Protein AF-A0A180H3H8-F1 (afdb_monomer_lite)

InterPro domains:
  IPR009771 RIC1, C-terminal alpha solenoid region [PF07064] (2-177)
  IPR040096 RAB6A-GEF complex partner protein 1 [PTHR22746] (2-169)

Sequence (191 aa):
MDEAVQVGTCYASLAYFGHALEKLLHGAIEAAASQRPRPTDGEERADDGAGEEMARVARFLDHFAPALQVVAGCARKIDVSLWPRLFGAVGPPRRLFESALAQDRLSVAAAFLLLLPHYSPADDGLDEGSADSLAADAQRLLASAVAATNWPLCKELMRFLAALDASGARLRRALAVAGIRTAAAPPGGSL

Radius of gyration: 20.6 Å; chains: 1; bounding box: 40×64×64 Å

Secondary structure (DSSP, 8-state):
-HHHHHHHHHHTTSTTHHHHHHHHHHHHHHHHHHSPPP--SS----SHHHHHHHHHHHHHHTTSTTHHHHHHHHHTTS-GGGHHHHHHHH--HHHHHHHHHHTT-HHHHHHHHTTGGG---TT----TTSHHHHHHHHHHHHHHHHHTT-HHHHHHHHHHHHHT-TT-HHHHHHHHHTT--PPPPPP----

Foldseek 3Di:
DVVLLVVLVVCQPPPCSLVVLLVQLVVLLVVLVPDDDPPDDDDDDPNVPSLVSNLVSLVSLVSHPCSLVSLLVNCVVDDLVSVCSNCVRNNDLVVSLVVCVVVLVLVSNVSSLVCQLSDDDPPDPDPCNDLVNSLVSLLSSLLSCLVVVVVVSNVVSLVVQCVSDVVCPSSVVSCVSSVNDDDDDPPDPDD

pLDDT: mean 83.35, std 15.62, range [38.75, 96.62]

Structure (mmCIF, N/CA/C/O backbone):
data_AF-A0A180H3H8-F1
#
_entry.id   AF-A0A180H3H8-F1
#
loop_
_atom_site.group_PDB
_atom_site.id
_atom_site.type_symbol
_atom_site.label_atom_id
_atom_site.label_alt_id
_atom_site.label_comp_id
_atom_site.label_asym_id
_atom_site.label_entity_id
_atom_site.label_seq_id
_atom_site.pdbx_PDB_ins_code
_atom_site.Cartn_x
_atom_site.Cartn_y
_atom_site.Cartn_z
_atom_site.occupancy
_atom_site.B_iso_or_equiv
_atom_site.auth_seq_id
_atom_site.auth_comp_id
_atom_site.auth_asym_id
_atom_site.auth_atom_id
_atom_site.pdbx_PDB_model_num
ATOM 1 N N . MET A 1 1 ? 4.355 -21.087 -14.011 1.00 77.94 1 MET A N 1
ATOM 2 C CA . MET A 1 1 ? 3.993 -20.121 -12.947 1.00 77.94 1 MET A CA 1
ATOM 3 C C . MET A 1 1 ? 3.274 -20.854 -11.827 1.00 77.94 1 MET A C 1
ATOM 5 O O . MET A 1 1 ? 3.688 -20.723 -10.685 1.00 77.94 1 MET A O 1
ATOM 9 N N . ASP A 1 2 ? 2.314 -21.708 -12.173 1.00 81.38 2 ASP A N 1
ATOM 10 C CA . ASP A 1 2 ? 1.512 -22.516 -11.244 1.00 81.38 2 ASP A CA 1
ATOM 11 C C . ASP A 1 2 ? 2.333 -23.377 -10.272 1.00 81.38 2 ASP A C 1
ATOM 13 O O . ASP A 1 2 ? 2.071 -23.347 -9.075 1.00 81.38 2 ASP A O 1
ATOM 17 N N . GLU A 1 3 ? 3.389 -24.055 -10.739 1.00 90.12 3 GLU A N 1
ATOM 18 C CA . GLU A 1 3 ? 4.278 -24.834 -9.858 1.00 90.12 3 GLU A CA 1
ATOM 19 C C . GLU A 1 3 ? 4.960 -23.961 -8.793 1.00 90.12 3 GLU A C 1
ATOM 21 O O . GLU A 1 3 ? 5.015 -24.325 -7.620 1.00 90.12 3 GLU A O 1
ATOM 26 N N . ALA A 1 4 ? 5.444 -22.775 -9.178 1.00 88.38 4 ALA A N 1
ATOM 27 C CA . ALA A 1 4 ? 6.103 -21.859 -8.251 1.00 88.38 4 ALA A CA 1
ATOM 28 C C . ALA A 1 4 ? 5.114 -21.342 -7.199 1.00 88.38 4 ALA A C 1
ATOM 30 O O . ALA A 1 4 ? 5.451 -21.276 -6.017 1.00 88.38 4 ALA A O 1
ATOM 31 N N . VAL A 1 5 ? 3.888 -21.006 -7.621 1.00 91.75 5 VAL A N 1
ATOM 32 C CA . VAL A 1 5 ? 2.810 -20.586 -6.714 1.00 91.75 5 VAL A CA 1
ATOM 33 C C . VAL A 1 5 ? 2.469 -21.716 -5.752 1.00 91.75 5 VAL A C 1
ATOM 35 O O . VAL A 1 5 ? 2.453 -21.476 -4.551 1.00 91.75 5 VAL A O 1
ATOM 38 N N . GLN A 1 6 ? 2.298 -22.946 -6.243 1.00 91.69 6 GLN A N 1
ATOM 39 C CA . GLN A 1 6 ? 1.999 -24.112 -5.412 1.00 91.69 6 GLN A CA 1
ATOM 40 C C . GLN A 1 6 ? 3.073 -24.341 -4.343 1.00 91.69 6 GLN A C 1
ATOM 42 O O . GLN A 1 6 ? 2.747 -24.519 -3.169 1.00 91.69 6 GLN A O 1
ATOM 47 N N . VAL A 1 7 ? 4.351 -24.275 -4.727 1.00 90.56 7 VAL A N 1
ATOM 48 C CA . VAL A 1 7 ? 5.467 -24.367 -3.777 1.00 90.56 7 VAL A CA 1
ATOM 49 C C . VAL A 1 7 ? 5.408 -23.218 -2.771 1.00 90.56 7 VAL A C 1
ATOM 51 O O . VAL A 1 7 ? 5.489 -23.458 -1.570 1.00 90.56 7 VAL A O 1
ATOM 54 N N . GLY A 1 8 ? 5.213 -21.978 -3.223 1.00 89.75 8 GLY A N 1
ATOM 55 C CA . GLY A 1 8 ? 5.094 -20.819 -2.337 1.00 89.75 8 GLY A CA 1
ATOM 56 C C . GLY A 1 8 ? 3.936 -20.945 -1.342 1.00 89.75 8 GLY A C 1
ATOM 57 O O . GLY A 1 8 ? 4.102 -20.625 -0.167 1.00 89.75 8 GLY A O 1
ATOM 58 N N . THR A 1 9 ? 2.787 -21.481 -1.765 1.00 90.94 9 THR A N 1
ATOM 59 C CA . THR A 1 9 ? 1.618 -21.704 -0.902 1.00 90.94 9 THR A CA 1
ATOM 60 C C . THR A 1 9 ? 1.930 -22.667 0.241 1.00 90.94 9 THR A C 1
ATOM 62 O O . THR A 1 9 ? 1.496 -22.416 1.365 1.00 90.94 9 THR A O 1
ATOM 65 N N . CYS A 1 10 ? 2.744 -23.703 0.011 1.00 92.12 10 CYS A N 1
AT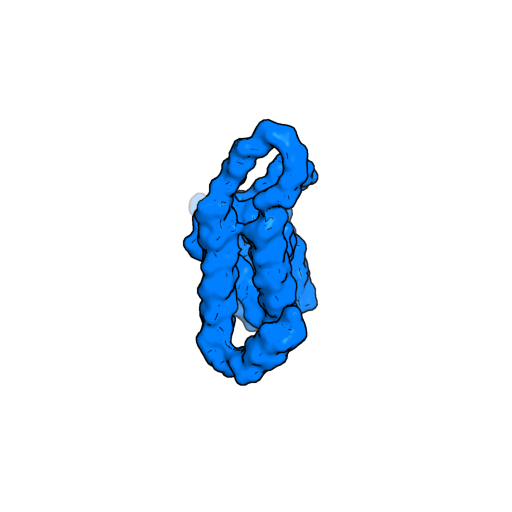OM 66 C CA . CYS A 1 10 ? 3.187 -24.624 1.066 1.00 92.12 10 CYS A CA 1
ATOM 67 C C . CYS A 1 10 ? 3.971 -23.924 2.191 1.00 92.12 10 CYS A C 1
ATOM 69 O O . CYS A 1 10 ? 4.000 -24.413 3.319 1.00 92.12 10 CYS A O 1
ATOM 71 N N . TYR A 1 11 ? 4.588 -22.778 1.896 1.00 91.25 11 TYR A N 1
ATOM 72 C CA . TYR A 1 11 ? 5.423 -22.009 2.820 1.00 91.25 11 TYR A CA 1
ATOM 73 C C . TYR A 1 11 ? 4.774 -20.697 3.285 1.00 91.25 11 TYR A C 1
ATOM 75 O O . TYR A 1 11 ? 5.342 -19.997 4.125 1.00 91.25 11 TYR A O 1
ATOM 83 N N . ALA A 1 12 ? 3.574 -20.371 2.797 1.00 90.81 12 ALA A N 1
ATOM 84 C CA . ALA A 1 12 ? 2.920 -19.084 3.031 1.00 90.81 12 ALA A CA 1
ATOM 85 C C . ALA A 1 12 ? 2.545 -18.824 4.503 1.00 90.81 12 ALA A C 1
ATOM 87 O O . ALA A 1 12 ? 2.358 -17.673 4.894 1.00 90.81 12 ALA A O 1
ATOM 88 N N . SER A 1 13 ? 2.446 -19.872 5.327 1.00 91.06 13 SER A N 1
ATOM 89 C CA . SER A 1 13 ? 2.157 -19.774 6.765 1.00 91.06 13 SER A CA 1
ATOM 90 C C . SER A 1 13 ? 3.376 -19.406 7.619 1.00 91.06 13 SER A C 1
ATOM 92 O O . SER A 1 13 ? 3.230 -19.103 8.804 1.00 91.06 13 SER A O 1
ATOM 94 N N . LEU A 1 14 ? 4.584 -19.433 7.049 1.00 92.38 14 LEU A N 1
ATOM 95 C CA . LEU A 1 14 ? 5.812 -19.140 7.779 1.00 92.38 14 LEU A CA 1
ATOM 96 C C . LEU A 1 14 ? 5.947 -17.640 8.046 1.00 92.38 14 LEU A C 1
ATOM 98 O O . LEU A 1 14 ? 5.808 -16.815 7.145 1.00 92.38 14 LEU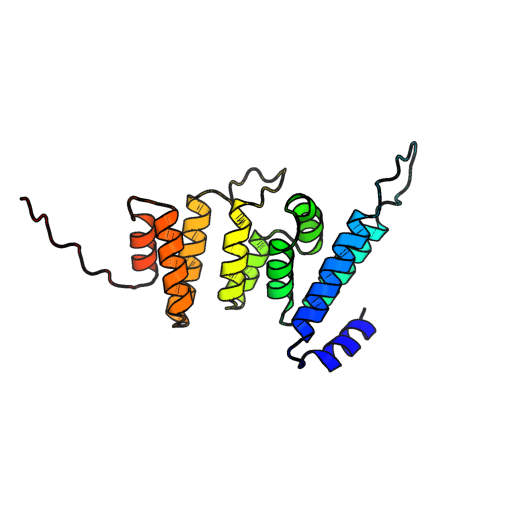 A O 1
ATOM 102 N N . ALA A 1 15 ? 6.327 -17.278 9.273 1.00 89.44 15 ALA A N 1
ATOM 103 C CA . ALA A 1 15 ? 6.473 -15.878 9.684 1.00 89.44 15 ALA A CA 1
ATOM 104 C C . ALA A 1 15 ? 7.474 -15.081 8.819 1.00 89.44 15 ALA A C 1
ATOM 106 O O . ALA A 1 15 ? 7.314 -13.879 8.620 1.00 89.44 15 ALA A O 1
ATOM 107 N N . TYR A 1 16 ? 8.498 -15.748 8.280 1.00 90.31 16 TYR A N 1
ATOM 108 C CA . TYR A 1 16 ? 9.528 -15.142 7.433 1.00 90.31 16 TYR A CA 1
ATOM 109 C C . TYR A 1 16 ? 9.207 -15.201 5.933 1.00 90.31 16 TYR A C 1
ATOM 111 O O . TYR A 1 16 ? 10.002 -14.722 5.127 1.00 90.31 16 TYR A O 1
ATOM 119 N N . PHE A 1 17 ? 8.056 -15.749 5.531 1.00 93.06 17 PHE A N 1
ATOM 120 C CA . PHE A 1 17 ? 7.693 -15.868 4.119 1.00 93.06 17 PHE A CA 1
ATOM 121 C C . PHE A 1 17 ? 7.626 -14.501 3.426 1.00 93.06 17 PHE A C 1
ATOM 123 O O . PHE A 1 17 ? 8.2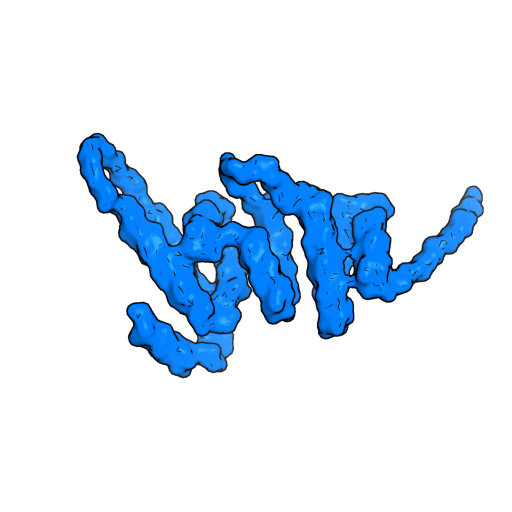12 -14.318 2.364 1.00 93.06 17 PHE A O 1
ATOM 130 N N . GLY A 1 18 ? 7.018 -13.500 4.074 1.00 90.69 18 GLY A N 1
ATOM 131 C CA . GLY A 1 18 ? 7.011 -12.127 3.558 1.00 90.69 18 GLY A CA 1
ATOM 132 C C . GLY A 1 18 ? 8.422 -11.560 3.355 1.00 90.69 18 GLY A C 1
ATOM 133 O O . GLY A 1 18 ? 8.678 -10.885 2.364 1.00 90.69 18 GLY A O 1
ATOM 134 N N . HIS A 1 19 ? 9.372 -11.897 4.233 1.00 90.50 19 HIS A N 1
ATOM 135 C CA . HIS A 1 19 ? 10.769 -11.500 4.057 1.00 90.50 19 HIS A CA 1
ATOM 136 C C . HIS A 1 19 ? 11.434 -12.217 2.875 1.00 90.50 19 HIS A C 1
ATOM 138 O O . HIS A 1 19 ? 12.177 -11.593 2.123 1.00 90.50 19 HIS A O 1
ATOM 144 N N . ALA A 1 20 ? 11.148 -13.506 2.677 1.00 93.25 20 ALA A N 1
ATOM 145 C CA . ALA A 1 20 ? 11.644 -14.252 1.523 1.00 93.25 20 ALA A CA 1
ATOM 146 C C . ALA A 1 20 ? 11.139 -13.647 0.202 1.00 93.25 20 ALA A C 1
ATOM 148 O O . ALA A 1 20 ? 11.923 -13.459 -0.726 1.00 93.25 20 ALA A O 1
ATOM 149 N N . LEU A 1 21 ? 9.862 -13.254 0.147 1.00 93.75 21 LEU A N 1
ATOM 150 C CA . LEU A 1 21 ? 9.294 -12.526 -0.990 1.00 93.75 21 LEU A CA 1
ATOM 151 C C . LEU A 1 21 ? 9.965 -11.162 -1.206 1.00 93.75 21 LEU A C 1
ATOM 153 O O . LEU A 1 21 ? 10.229 -10.773 -2.340 1.00 93.75 21 LEU A O 1
ATOM 157 N N . GLU A 1 22 ? 10.287 -10.445 -0.128 1.00 93.19 22 GLU A N 1
ATOM 158 C CA . GLU A 1 22 ? 11.023 -9.180 -0.209 1.00 93.19 22 GLU A CA 1
ATOM 159 C C . GLU A 1 22 ? 12.437 -9.366 -0.771 1.00 93.19 22 GLU A C 1
ATOM 161 O O . GLU A 1 22 ? 12.907 -8.538 -1.552 1.00 93.19 22 GLU A O 1
ATOM 166 N N . LYS A 1 23 ? 13.120 -10.456 -0.406 1.00 92.94 23 LYS A N 1
ATOM 167 C CA . LYS A 1 23 ? 14.428 -10.809 -0.972 1.00 92.94 23 LYS A CA 1
ATOM 168 C C . LYS A 1 23 ? 14.331 -11.198 -2.442 1.00 92.94 23 LYS A C 1
ATOM 170 O O . LYS A 1 23 ? 15.179 -10.768 -3.218 1.00 92.94 23 LYS A O 1
ATOM 175 N N . LEU A 1 24 ? 13.290 -11.938 -2.826 1.00 93.44 24 LEU A N 1
ATOM 176 C CA . LEU A 1 24 ? 13.016 -12.267 -4.225 1.00 93.44 24 LEU A CA 1
ATOM 177 C C . LEU A 1 24 ? 12.822 -10.997 -5.066 1.00 93.44 24 LEU A C 1
ATOM 179 O O . LEU A 1 24 ? 13.437 -10.862 -6.120 1.00 93.44 24 LEU A O 1
ATOM 183 N N . LEU A 1 25 ? 12.013 -10.051 -4.577 1.00 93.25 25 LEU A N 1
ATOM 184 C CA . LEU A 1 25 ? 11.766 -8.788 -5.271 1.00 93.25 25 LEU A CA 1
ATOM 185 C C . LEU A 1 25 ? 13.041 -7.946 -5.405 1.00 93.25 25 LEU A C 1
ATOM 187 O O . LEU A 1 25 ? 13.342 -7.483 -6.500 1.00 93.25 25 LEU A O 1
ATOM 191 N N . HIS A 1 26 ? 13.824 -7.791 -4.332 1.00 91.12 26 HIS A N 1
ATOM 192 C CA . HIS A 1 26 ? 15.109 -7.083 -4.410 1.00 91.12 26 HIS A CA 1
ATOM 193 C C . HIS A 1 26 ? 16.064 -7.726 -5.419 1.00 91.12 26 HIS A C 1
ATOM 195 O O . HIS A 1 26 ? 16.637 -7.014 -6.238 1.00 91.12 26 HIS A O 1
ATOM 201 N N . GLY A 1 27 ? 16.192 -9.057 -5.405 1.00 89.44 27 GLY A N 1
ATOM 202 C CA . GLY A 1 27 ? 17.049 -9.774 -6.350 1.00 89.44 27 GLY A CA 1
ATOM 203 C C . GLY A 1 27 ? 16.649 -9.524 -7.805 1.00 89.44 27 GLY A C 1
ATOM 204 O O . GLY A 1 27 ? 17.513 -9.272 -8.641 1.00 89.44 27 GLY A O 1
ATOM 205 N N . ALA A 1 28 ? 15.345 -9.495 -8.099 1.00 90.38 28 ALA A N 1
ATOM 206 C CA . ALA A 1 28 ? 14.847 -9.157 -9.432 1.00 90.38 28 ALA A CA 1
ATOM 207 C C . ALA A 1 28 ? 15.178 -7.707 -9.834 1.00 90.38 28 ALA A C 1
ATOM 209 O O . ALA A 1 28 ? 15.530 -7.447 -10.984 1.00 90.38 28 ALA A O 1
ATOM 210 N N . ILE A 1 29 ? 15.114 -6.757 -8.892 1.00 88.50 29 ILE A N 1
ATOM 211 C CA . ILE A 1 29 ? 15.468 -5.347 -9.142 1.00 88.50 29 ILE A CA 1
ATOM 212 C C . ILE A 1 29 ? 16.960 -5.215 -9.443 1.00 88.50 29 ILE A C 1
ATOM 214 O O . ILE A 1 29 ? 17.336 -4.540 -10.400 1.00 88.50 29 ILE A O 1
ATOM 218 N N . GLU A 1 30 ? 17.809 -5.876 -8.662 1.00 85.38 30 GLU A N 1
ATOM 219 C CA . GLU A 1 30 ? 19.263 -5.867 -8.846 1.00 85.38 30 GLU A CA 1
ATOM 220 C C . GLU A 1 30 ? 19.688 -6.549 -10.154 1.00 85.38 30 GLU A C 1
ATOM 222 O O . GLU A 1 30 ? 20.553 -6.034 -10.873 1.00 85.38 30 GLU A O 1
ATOM 227 N N . ALA A 1 31 ? 19.051 -7.671 -10.505 1.00 84.31 31 ALA A N 1
ATOM 228 C CA . ALA A 1 31 ? 19.283 -8.373 -11.764 1.00 84.31 31 ALA A CA 1
ATOM 229 C C . ALA A 1 31 ? 18.887 -7.508 -12.968 1.00 84.31 31 ALA A C 1
ATOM 231 O O . ALA A 1 31 ? 19.656 -7.393 -13.926 1.00 84.31 31 ALA A O 1
ATOM 232 N N . ALA A 1 32 ? 17.738 -6.831 -12.890 1.00 79.75 32 ALA A N 1
ATOM 233 C CA . ALA A 1 32 ? 17.304 -5.879 -13.907 1.00 79.75 32 ALA A CA 1
ATOM 234 C C . ALA A 1 32 ? 18.199 -4.629 -13.970 1.00 79.75 32 ALA A C 1
ATOM 236 O O . ALA A 1 32 ? 18.339 -4.019 -15.028 1.00 79.75 32 ALA A O 1
ATOM 237 N N . ALA A 1 33 ? 18.828 -4.236 -12.858 1.00 77.75 33 ALA A N 1
ATOM 238 C CA . ALA A 1 33 ? 19.717 -3.079 -12.815 1.00 77.75 33 ALA A CA 1
ATOM 239 C C . ALA A 1 33 ? 21.118 -3.347 -13.361 1.00 77.75 33 ALA A C 1
ATOM 241 O O . ALA A 1 33 ? 21.715 -2.459 -13.970 1.00 77.75 33 ALA A O 1
ATOM 242 N N . SER A 1 34 ? 21.614 -4.568 -13.175 1.00 74.56 34 SER A N 1
ATOM 243 C CA . SER A 1 34 ? 22.911 -5.028 -13.679 1.00 74.56 34 SER A CA 1
ATOM 244 C C . SER A 1 34 ? 22.931 -5.218 -15.202 1.00 74.56 34 SER A C 1
ATOM 246 O O . SER A 1 34 ? 23.998 -5.209 -15.818 1.00 74.56 34 SER A O 1
ATOM 248 N N . GLN A 1 35 ? 21.763 -5.373 -15.829 1.00 66.12 35 GLN A N 1
ATOM 249 C CA . GLN A 1 35 ? 21.631 -5.467 -17.279 1.00 66.12 35 GLN A CA 1
ATOM 250 C C . GLN A 1 35 ? 21.731 -4.060 -17.894 1.00 66.12 35 GLN A C 1
ATOM 252 O O . GLN A 1 35 ? 20.823 -3.238 -17.800 1.00 66.12 35 GLN A O 1
ATOM 257 N N . ARG A 1 36 ? 22.896 -3.749 -18.482 1.00 52.97 36 ARG A N 1
ATOM 258 C CA . ARG A 1 36 ? 23.114 -2.519 -19.264 1.00 52.97 36 ARG A CA 1
ATOM 259 C C . ARG A 1 36 ? 22.176 -2.513 -20.481 1.00 52.97 36 ARG A C 1
ATOM 261 O O . ARG A 1 36 ? 22.100 -3.553 -21.139 1.00 52.97 36 ARG A O 1
ATOM 268 N N . PRO A 1 37 ? 21.597 -1.361 -20.877 1.00 50.94 37 PRO A N 1
ATOM 269 C CA . PRO A 1 37 ? 21.024 -1.240 -22.210 1.00 50.94 37 PRO A CA 1
ATOM 270 C C . PRO A 1 37 ? 22.172 -1.461 -23.197 1.00 50.94 37 PRO A C 1
ATOM 272 O O . PRO A 1 37 ? 23.166 -0.725 -23.174 1.00 50.94 37 PRO A O 1
ATOM 275 N N . ARG A 1 38 ? 22.108 -2.516 -24.012 1.00 43.72 38 ARG A N 1
ATOM 276 C CA . ARG A 1 38 ? 23.065 -2.656 -25.113 1.00 43.72 38 ARG A CA 1
ATOM 277 C C . ARG A 1 38 ? 22.776 -1.539 -26.120 1.00 43.72 38 ARG A C 1
ATOM 279 O O . ARG A 1 38 ? 21.618 -1.391 -26.505 1.00 43.72 38 ARG A O 1
ATOM 286 N N . PRO A 1 39 ? 23.784 -0.777 -26.580 1.00 43.91 39 PRO A N 1
ATOM 287 C CA . PRO A 1 39 ? 23.590 0.072 -27.742 1.00 43.91 39 PRO A CA 1
ATOM 288 C C . PRO A 1 39 ? 23.374 -0.870 -28.928 1.00 43.91 39 PRO A C 1
ATOM 290 O O . PRO A 1 39 ? 24.249 -1.674 -29.247 1.00 43.91 39 PRO A O 1
ATOM 293 N N . THR A 1 40 ? 22.183 -0.849 -29.514 1.00 49.81 40 THR A N 1
ATOM 294 C CA . THR A 1 40 ? 21.894 -1.585 -30.745 1.00 49.81 40 THR A CA 1
ATOM 295 C C . THR A 1 40 ? 21.627 -0.567 -31.837 1.00 49.81 40 THR A C 1
ATOM 297 O O . THR A 1 40 ? 20.560 0.036 -31.920 1.00 49.81 40 THR A O 1
ATOM 300 N N . ASP A 1 41 ? 22.655 -0.351 -32.655 1.00 48.25 41 ASP A N 1
ATOM 301 C CA . ASP A 1 41 ? 22.466 0.089 -34.026 1.00 48.25 41 ASP A CA 1
ATOM 302 C C . ASP A 1 41 ? 21.669 -1.014 -34.736 1.00 48.25 41 ASP A C 1
ATOM 304 O O . ASP A 1 41 ? 22.177 -2.116 -34.923 1.00 48.25 41 ASP A O 1
ATOM 308 N N . GLY A 1 42 ? 20.418 -0.720 -35.093 1.00 51.06 42 GLY A N 1
ATOM 309 C CA . GLY A 1 42 ? 19.614 -1.543 -35.998 1.00 51.06 42 GLY A CA 1
ATOM 310 C C . GLY A 1 42 ? 18.980 -2.796 -35.383 1.00 51.06 42 GLY A C 1
ATOM 311 O O . GLY A 1 42 ? 19.571 -3.864 -35.399 1.00 51.06 42 GLY A O 1
ATOM 312 N N . GLU A 1 43 ? 17.724 -2.629 -34.962 1.00 48.88 43 GLU A N 1
ATOM 313 C CA . GLU A 1 43 ? 16.640 -3.626 -34.953 1.00 48.88 43 GLU A CA 1
ATOM 314 C C . GLU A 1 43 ? 16.736 -4.865 -34.017 1.00 48.88 43 GLU A C 1
ATOM 316 O O . GLU A 1 43 ? 17.704 -5.611 -33.970 1.00 48.88 43 GLU A O 1
ATOM 321 N N . GLU A 1 44 ? 15.606 -5.089 -33.322 1.00 40.78 44 GLU A N 1
ATOM 322 C CA . GLU A 1 44 ? 15.159 -6.295 -32.591 1.00 40.78 44 GLU A CA 1
ATOM 323 C C . GLU A 1 44 ? 15.546 -6.489 -31.098 1.00 40.78 44 GLU A C 1
ATOM 325 O O . GLU A 1 44 ? 16.493 -7.173 -30.724 1.00 40.78 44 GLU A O 1
ATOM 330 N N . ARG A 1 45 ? 14.673 -5.944 -30.226 1.00 46.91 45 ARG A N 1
ATOM 331 C CA . ARG A 1 45 ? 14.063 -6.594 -29.035 1.00 46.91 45 ARG A CA 1
ATOM 332 C C . ARG A 1 45 ? 14.945 -7.544 -28.204 1.00 46.91 45 ARG A C 1
ATOM 334 O O . ARG A 1 45 ? 14.658 -8.732 -28.080 1.00 46.91 45 ARG A O 1
ATOM 341 N N . ALA A 1 46 ? 15.977 -7.010 -27.556 1.00 43.81 46 ALA A N 1
ATOM 342 C CA . ALA A 1 46 ? 16.747 -7.741 -26.540 1.00 43.81 46 ALA A CA 1
ATOM 343 C C . ALA A 1 46 ? 16.732 -7.072 -25.147 1.00 43.81 46 ALA A C 1
ATOM 345 O O . ALA A 1 46 ? 17.545 -7.429 -24.297 1.00 43.81 46 ALA A O 1
ATOM 346 N N . ASP A 1 47 ? 15.824 -6.115 -24.912 1.00 51.25 47 ASP A N 1
ATOM 347 C CA . ASP A 1 47 ? 15.609 -5.452 -23.607 1.00 51.25 47 ASP A CA 1
ATOM 348 C C . ASP A 1 47 ? 14.476 -6.113 -22.783 1.00 51.25 47 ASP A C 1
ATOM 350 O O . ASP A 1 47 ? 14.258 -5.795 -21.616 1.00 51.25 47 ASP A O 1
ATOM 354 N N . ASP A 1 48 ? 13.774 -7.094 -23.365 1.00 57.12 48 ASP A N 1
ATOM 355 C CA . ASP A 1 48 ? 12.568 -7.689 -22.776 1.00 57.12 48 ASP A CA 1
ATOM 356 C C . ASP A 1 48 ? 12.863 -8.614 -21.578 1.00 57.12 48 ASP A C 1
ATOM 358 O O . ASP A 1 48 ? 12.030 -8.756 -20.692 1.00 57.12 48 ASP A O 1
ATOM 362 N N . GLY A 1 49 ? 14.059 -9.205 -21.470 1.00 63.00 49 GLY A N 1
ATOM 363 C CA . GLY A 1 49 ? 14.341 -10.248 -20.470 1.00 63.00 49 GLY A CA 1
ATOM 364 C C . GLY A 1 49 ? 14.264 -9.783 -19.007 1.00 63.00 49 GLY A C 1
ATOM 365 O O . GLY A 1 49 ? 13.634 -10.441 -18.176 1.00 63.00 49 GLY A O 1
ATOM 366 N N . ALA A 1 50 ? 14.867 -8.635 -18.682 1.00 67.19 50 ALA A N 1
ATOM 367 C CA . ALA A 1 50 ? 14.849 -8.071 -17.328 1.00 67.19 50 ALA A CA 1
ATOM 368 C C . ALA A 1 50 ? 13.460 -7.557 -16.924 1.00 67.19 50 ALA A C 1
ATOM 370 O O . ALA A 1 50 ? 13.003 -7.779 -15.799 1.00 67.19 50 ALA A O 1
ATOM 371 N N . GLY A 1 51 ? 12.780 -6.874 -17.850 1.00 73.44 51 GLY A N 1
ATOM 372 C CA . GLY A 1 51 ? 11.413 -6.400 -17.648 1.00 73.44 51 GLY A CA 1
ATOM 373 C C . GLY A 1 51 ? 10.427 -7.559 -17.494 1.00 73.44 51 GLY A C 1
ATOM 374 O O . GLY A 1 51 ? 9.577 -7.541 -16.603 1.00 73.44 51 GLY A O 1
ATOM 375 N N . GLU A 1 52 ? 10.581 -8.611 -18.298 1.00 82.25 52 GLU A N 1
ATOM 376 C CA . GLU A 1 52 ? 9.780 -9.830 -18.215 1.00 82.25 52 GLU A CA 1
ATOM 377 C C . GLU A 1 52 ? 9.994 -10.587 -16.906 1.00 82.25 52 GLU A C 1
ATOM 379 O O . GLU A 1 52 ? 9.022 -11.095 -16.337 1.00 82.25 52 GLU A O 1
ATOM 384 N N . GLU A 1 53 ? 11.233 -10.676 -16.414 1.00 85.06 53 GLU A N 1
ATOM 385 C CA . GLU A 1 53 ? 11.532 -11.284 -15.117 1.00 85.06 53 GLU A CA 1
ATOM 386 C C . GLU A 1 53 ? 10.873 -10.494 -13.984 1.00 85.06 53 GLU A C 1
ATOM 388 O O . GLU A 1 53 ? 10.161 -11.080 -13.164 1.00 85.06 53 GLU A O 1
ATOM 393 N N . MET A 1 54 ? 11.001 -9.165 -13.993 1.00 87.62 54 MET A N 1
ATOM 394 C CA . MET A 1 54 ? 10.345 -8.298 -13.016 1.00 87.62 54 MET A CA 1
ATOM 395 C C . MET A 1 54 ? 8.820 -8.460 -13.041 1.00 87.62 54 MET 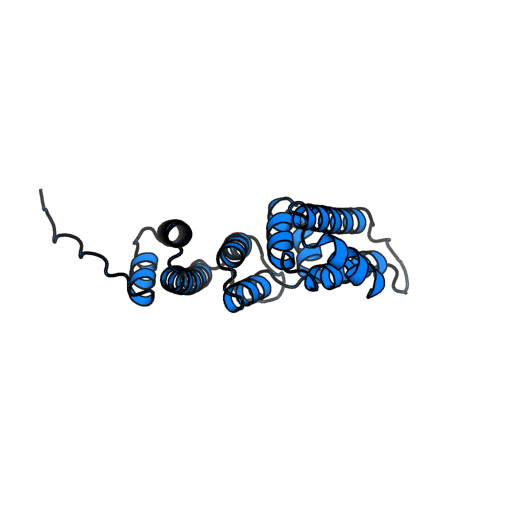A C 1
ATOM 397 O O . MET A 1 54 ? 8.194 -8.658 -11.999 1.00 87.62 54 MET A O 1
ATOM 401 N N . ALA A 1 55 ? 8.207 -8.445 -14.227 1.00 88.94 55 ALA A N 1
ATOM 402 C CA . ALA A 1 55 ? 6.769 -8.653 -14.384 1.00 88.94 55 ALA A CA 1
ATOM 403 C C . ALA A 1 55 ? 6.336 -10.059 -13.932 1.00 88.94 55 ALA A C 1
ATOM 405 O O . ALA A 1 55 ? 5.239 -10.252 -13.404 1.00 88.94 55 ALA A O 1
ATOM 406 N N . ARG A 1 56 ? 7.190 -11.073 -14.119 1.00 90.88 56 ARG A N 1
ATOM 407 C CA . ARG A 1 56 ? 6.944 -12.444 -13.653 1.00 90.88 56 ARG A CA 1
ATOM 408 C C . ARG A 1 56 ? 7.002 -12.536 -12.130 1.00 90.88 56 ARG A C 1
ATOM 410 O O . ARG A 1 56 ? 6.127 -13.178 -11.554 1.00 90.88 56 ARG A O 1
ATOM 417 N N . VAL A 1 57 ? 7.965 -11.874 -11.491 1.00 93.06 57 VAL A N 1
ATOM 418 C CA . VAL A 1 57 ? 8.050 -11.783 -10.027 1.00 93.06 57 VAL A CA 1
ATOM 419 C C . VAL A 1 57 ? 6.865 -11.001 -9.464 1.00 93.06 57 VAL A C 1
ATOM 421 O O . VAL A 1 57 ? 6.236 -11.480 -8.527 1.00 93.06 57 VAL A O 1
ATOM 424 N N . ALA A 1 58 ? 6.484 -9.873 -10.070 1.00 91.69 58 ALA A N 1
ATOM 425 C CA . ALA A 1 58 ? 5.305 -9.099 -9.673 1.00 91.69 58 ALA A CA 1
ATOM 426 C C . ALA A 1 58 ? 4.024 -9.953 -9.701 1.00 91.69 58 ALA A C 1
ATOM 428 O O . ALA A 1 58 ? 3.347 -10.088 -8.684 1.00 91.69 58 ALA A O 1
ATOM 429 N N . ARG A 1 59 ? 3.757 -10.640 -10.822 1.00 92.38 59 ARG A N 1
ATOM 430 C CA . ARG A 1 59 ? 2.620 -11.571 -10.938 1.00 92.38 59 ARG A CA 1
ATOM 431 C C . ARG A 1 59 ? 2.677 -12.703 -9.917 1.00 92.38 59 ARG A C 1
ATOM 433 O O . ARG A 1 59 ? 1.643 -13.123 -9.414 1.00 92.38 59 ARG A O 1
ATOM 440 N N . PHE A 1 60 ? 3.863 -13.227 -9.614 1.00 94.31 60 PHE A N 1
ATOM 441 C CA . PHE A 1 60 ? 4.018 -14.254 -8.585 1.00 94.31 60 PHE A CA 1
ATOM 442 C C . PHE A 1 60 ? 3.655 -13.711 -7.196 1.00 94.31 60 PHE A C 1
ATOM 444 O O . PHE A 1 60 ? 2.905 -14.366 -6.476 1.00 94.31 60 PHE A O 1
ATOM 451 N N . LEU A 1 61 ? 4.127 -12.508 -6.846 1.00 93.69 61 LEU A N 1
ATOM 452 C CA . LEU A 1 61 ? 3.821 -11.864 -5.569 1.00 93.69 61 LEU A CA 1
ATOM 453 C C . LEU A 1 61 ? 2.315 -11.689 -5.365 1.00 93.69 61 LEU A C 1
ATOM 455 O O . LEU A 1 61 ? 1.844 -11.997 -4.275 1.00 93.69 61 LEU A O 1
ATOM 459 N N . ASP A 1 62 ? 1.568 -11.291 -6.399 1.00 92.00 62 ASP A N 1
ATOM 460 C CA . ASP A 1 62 ? 0.116 -11.043 -6.335 1.00 92.00 62 ASP A CA 1
ATOM 461 C C . ASP A 1 62 ? -0.721 -12.245 -5.854 1.00 92.00 62 ASP A C 1
ATOM 463 O O . ASP A 1 62 ? -1.855 -12.070 -5.409 1.00 92.00 62 ASP A O 1
ATOM 467 N N . HIS A 1 63 ? -0.171 -13.464 -5.871 1.00 92.12 63 HIS A N 1
ATOM 468 C CA . HIS A 1 63 ? -0.839 -14.659 -5.341 1.00 92.12 63 HIS A CA 1
ATOM 469 C C . HIS A 1 63 ? -0.813 -14.741 -3.808 1.00 92.12 63 HIS A C 1
ATOM 471 O O . HIS A 1 63 ? -1.500 -15.576 -3.216 1.00 92.12 63 HIS A O 1
ATOM 477 N N . PHE A 1 64 ? -0.012 -13.905 -3.147 1.00 93.00 64 PHE A N 1
ATOM 478 C CA . PHE A 1 64 ? 0.232 -13.991 -1.716 1.00 93.00 64 PHE A CA 1
ATOM 479 C C . PHE A 1 64 ? -0.268 -12.758 -0.983 1.00 93.00 64 PHE A C 1
ATOM 481 O O . PHE A 1 64 ? 0.006 -11.618 -1.348 1.00 93.00 64 PHE A O 1
ATOM 488 N N . ALA A 1 65 ? -0.918 -12.999 0.156 1.00 89.50 65 ALA A N 1
ATOM 489 C CA . ALA A 1 65 ? -1.392 -11.953 1.046 1.00 89.50 65 ALA A CA 1
ATOM 490 C C . ALA A 1 65 ? -0.349 -10.840 1.306 1.00 89.50 65 ALA A C 1
ATOM 492 O O . ALA A 1 65 ? -0.721 -9.681 1.205 1.00 89.50 65 ALA A O 1
ATOM 493 N N . PRO A 1 66 ? 0.934 -11.081 1.625 1.00 92.12 66 PRO A N 1
ATOM 494 C CA . PRO A 1 66 ? 1.888 -9.998 1.906 1.00 92.12 66 PRO A CA 1
ATOM 495 C C . PRO A 1 66 ? 2.340 -9.151 0.696 1.00 92.12 66 PRO A C 1
ATOM 497 O O . PRO A 1 66 ? 3.104 -8.216 0.918 1.00 92.12 66 PRO A O 1
ATOM 500 N N . ALA A 1 67 ? 1.885 -9.401 -0.541 1.00 93.12 67 ALA A N 1
ATOM 501 C CA . ALA A 1 67 ? 2.384 -8.743 -1.763 1.00 93.12 67 ALA A CA 1
ATOM 502 C C . ALA A 1 67 ? 2.534 -7.216 -1.650 1.00 93.12 67 ALA A C 1
ATOM 504 O O . ALA A 1 67 ? 3.632 -6.677 -1.766 1.00 93.12 67 ALA A O 1
ATOM 505 N N . LEU A 1 68 ? 1.438 -6.518 -1.338 1.00 93.81 68 LEU A N 1
ATOM 506 C CA . LEU A 1 68 ? 1.420 -5.056 -1.222 1.00 93.81 68 LEU A CA 1
ATOM 507 C C . LEU A 1 68 ? 2.371 -4.539 -0.130 1.00 93.81 68 LEU A C 1
ATOM 509 O O . LEU A 1 68 ? 3.035 -3.519 -0.308 1.00 93.81 68 LEU A O 1
ATOM 513 N N . GLN A 1 69 ? 2.468 -5.258 0.991 1.00 94.75 69 GLN A N 1
ATOM 514 C CA . GLN A 1 69 ? 3.377 -4.908 2.083 1.00 94.75 69 GLN A CA 1
ATOM 515 C C . GLN A 1 69 ? 4.840 -5.090 1.666 1.00 94.75 69 GLN A C 1
ATOM 517 O O . GLN A 1 69 ? 5.680 -4.257 2.002 1.00 94.75 69 GLN A O 1
ATOM 522 N N . VAL A 1 70 ? 5.136 -6.158 0.924 1.00 95.44 70 VAL A N 1
ATOM 523 C CA . VAL A 1 70 ? 6.468 -6.445 0.384 1.00 95.44 70 VAL A CA 1
ATOM 524 C C . VAL A 1 70 ? 6.894 -5.359 -0.597 1.00 95.44 70 VAL A C 1
ATOM 526 O O . VAL A 1 70 ? 8.004 -4.845 -0.480 1.00 95.44 70 VAL A O 1
ATOM 529 N N . VAL A 1 71 ? 6.007 -4.951 -1.507 1.00 95.69 71 VAL A N 1
ATOM 530 C CA . VAL A 1 71 ? 6.278 -3.873 -2.467 1.00 95.69 71 VAL A CA 1
ATOM 531 C C . VAL A 1 71 ? 6.574 -2.557 -1.748 1.00 95.69 71 VAL A C 1
ATOM 533 O O . VAL A 1 71 ? 7.607 -1.942 -2.007 1.00 95.69 71 VAL A O 1
ATOM 536 N N . ALA A 1 72 ? 5.722 -2.143 -0.803 1.00 94.31 72 ALA A N 1
ATOM 537 C CA . ALA A 1 72 ? 5.946 -0.916 -0.034 1.00 94.31 72 ALA A CA 1
ATOM 538 C C . ALA A 1 72 ? 7.239 -0.979 0.802 1.00 94.31 72 ALA A C 1
ATOM 540 O O . ALA A 1 72 ? 7.985 -0.002 0.891 1.00 94.31 72 ALA A O 1
ATOM 541 N N . GLY A 1 73 ? 7.527 -2.138 1.403 1.00 93.31 73 GLY A N 1
ATOM 542 C CA . GLY A 1 73 ? 8.748 -2.378 2.170 1.00 93.31 73 GLY A CA 1
ATOM 543 C C . GLY A 1 73 ? 10.011 -2.320 1.312 1.00 93.31 73 GLY A C 1
ATOM 544 O O . GLY A 1 73 ? 11.006 -1.738 1.740 1.00 93.31 73 GLY A O 1
ATOM 545 N N . CYS A 1 74 ? 9.955 -2.871 0.100 1.00 93.75 74 CYS A N 1
ATOM 546 C CA . CYS A 1 74 ? 11.044 -2.836 -0.869 1.00 93.75 74 CYS A CA 1
ATOM 547 C C . CYS A 1 74 ? 11.281 -1.413 -1.390 1.00 93.75 74 CYS A C 1
ATOM 549 O O . CYS A 1 74 ? 12.404 -0.923 -1.312 1.00 93.75 74 CYS A O 1
ATOM 551 N N . ALA A 1 75 ? 10.227 -0.695 -1.793 1.00 93.31 75 ALA A N 1
ATOM 552 C CA . ALA A 1 75 ? 10.331 0.684 -2.279 1.00 93.31 75 ALA A CA 1
ATOM 553 C C . ALA A 1 75 ? 11.036 1.628 -1.284 1.00 93.31 75 ALA A C 1
ATOM 555 O O . ALA A 1 75 ? 11.790 2.506 -1.690 1.00 93.31 75 ALA A O 1
ATOM 556 N N . ARG A 1 76 ? 10.845 1.416 0.027 1.00 92.88 76 ARG A N 1
ATOM 557 C CA . ARG A 1 76 ? 11.505 2.187 1.097 1.00 92.88 76 ARG A CA 1
ATOM 558 C C . ARG A 1 76 ? 12.985 1.855 1.320 1.00 92.88 76 ARG A C 1
ATOM 560 O O . ARG A 1 76 ? 13.649 2.580 2.057 1.00 92.88 76 ARG A O 1
ATOM 567 N N . LYS A 1 77 ? 13.462 0.723 0.803 1.00 91.50 77 LYS A N 1
ATOM 568 C CA . LYS A 1 77 ? 14.824 0.207 1.023 1.00 91.50 77 LYS A CA 1
ATOM 569 C C . LYS A 1 77 ? 15.715 0.356 -0.208 1.00 91.50 77 LYS A C 1
ATOM 571 O O . LYS A 1 77 ? 16.932 0.299 -0.063 1.00 91.50 77 LYS A O 1
ATOM 576 N N . ILE A 1 78 ? 15.122 0.547 -1.384 1.00 90.38 78 ILE A N 1
ATOM 577 C CA . ILE A 1 78 ? 15.838 0.789 -2.638 1.00 90.38 78 ILE A CA 1
ATOM 578 C C . ILE A 1 78 ? 15.985 2.286 -2.920 1.00 90.38 78 ILE A C 1
ATOM 580 O O . ILE A 1 78 ? 15.225 3.110 -2.411 1.00 90.38 78 ILE A O 1
ATOM 584 N N . ASP A 1 79 ? 16.945 2.622 -3.778 1.00 89.62 79 ASP A N 1
ATOM 585 C CA . ASP A 1 79 ? 17.117 3.981 -4.287 1.00 89.62 79 ASP A CA 1
ATOM 586 C C . ASP A 1 79 ? 15.930 4.407 -5.174 1.00 89.62 79 ASP A C 1
ATOM 588 O O . ASP A 1 79 ? 15.398 3.607 -5.953 1.00 89.62 79 ASP A O 1
ATOM 592 N N . VAL A 1 80 ? 15.530 5.680 -5.081 1.00 88.75 80 VAL A N 1
ATOM 593 C CA . VAL A 1 80 ? 14.390 6.244 -5.827 1.00 88.75 80 VAL A CA 1
ATOM 594 C C . VAL A 1 80 ? 14.597 6.156 -7.345 1.00 88.75 80 VAL A C 1
ATOM 596 O O . VAL A 1 80 ? 13.631 5.997 -8.086 1.00 88.75 80 VAL A O 1
ATOM 599 N N . SER A 1 81 ? 15.841 6.149 -7.837 1.00 87.12 81 SER A N 1
ATOM 600 C CA . SER A 1 81 ? 16.141 5.941 -9.264 1.00 87.12 81 SER A CA 1
ATOM 601 C C . SER A 1 81 ? 15.683 4.578 -9.803 1.00 87.12 81 SER A C 1
ATOM 603 O O . SER A 1 81 ? 15.484 4.430 -11.009 1.00 87.12 81 SER A O 1
ATOM 605 N N . LEU A 1 82 ? 15.473 3.584 -8.932 1.00 88.44 82 LEU A N 1
ATOM 606 C CA . LEU A 1 82 ? 14.976 2.254 -9.300 1.00 88.44 82 LEU A CA 1
ATOM 607 C C . LEU A 1 82 ? 13.445 2.148 -9.235 1.00 88.44 82 LEU A C 1
ATOM 609 O O . LEU A 1 82 ? 12.878 1.149 -9.684 1.00 88.44 82 LEU A O 1
ATOM 613 N N . TRP A 1 83 ? 12.753 3.172 -8.727 1.00 90.75 83 TRP A N 1
ATOM 614 C CA . TRP A 1 83 ? 11.294 3.184 -8.613 1.00 90.75 83 TRP A CA 1
ATOM 615 C C . TRP A 1 83 ? 10.558 3.055 -9.952 1.00 90.75 83 TRP A C 1
ATOM 617 O O . TRP A 1 83 ? 9.588 2.298 -9.984 1.00 90.75 83 TRP A O 1
ATOM 627 N N . PRO A 1 84 ? 10.992 3.684 -11.066 1.00 88.00 84 PRO A N 1
ATOM 628 C CA . PRO A 1 84 ? 10.352 3.476 -12.365 1.00 88.00 84 PRO A CA 1
ATOM 629 C C . PRO A 1 84 ? 10.340 2.006 -12.800 1.00 88.00 84 PRO A C 1
ATOM 631 O O . PRO A 1 84 ? 9.366 1.548 -13.387 1.00 88.00 84 PRO A O 1
ATOM 634 N N . ARG A 1 85 ? 11.379 1.235 -12.456 1.00 86.25 85 ARG A N 1
ATOM 635 C CA . ARG A 1 85 ? 11.446 -0.203 -12.763 1.00 86.25 85 ARG A CA 1
ATOM 636 C C . ARG A 1 85 ? 10.514 -1.020 -11.879 1.00 86.25 85 ARG A C 1
ATOM 638 O O . ARG A 1 85 ? 9.784 -1.866 -12.386 1.00 86.25 85 ARG A O 1
ATOM 645 N N . LEU A 1 86 ? 10.521 -0.752 -10.572 1.00 91.06 86 LEU A N 1
ATOM 646 C CA . LEU A 1 86 ? 9.620 -1.417 -9.631 1.00 91.06 86 LEU A CA 1
ATOM 647 C C . LEU A 1 86 ? 8.159 -1.140 -10.011 1.00 91.06 86 LEU A C 1
ATOM 649 O O . LEU A 1 86 ? 7.423 -2.066 -10.346 1.00 91.06 86 LEU A O 1
ATOM 653 N N . PHE A 1 87 ? 7.755 0.131 -10.007 1.00 91.06 87 PHE A N 1
ATOM 654 C CA . PHE A 1 87 ? 6.372 0.544 -10.253 1.00 91.06 87 PHE A CA 1
ATOM 655 C C . PHE A 1 87 ? 5.939 0.388 -11.714 1.00 91.06 87 PHE A C 1
ATOM 657 O O . PHE A 1 87 ? 4.746 0.270 -11.973 1.00 91.06 87 PHE A O 1
ATOM 664 N N . GLY A 1 88 ? 6.877 0.282 -12.659 1.00 88.50 88 GLY A N 1
ATOM 665 C CA . GLY A 1 88 ? 6.576 -0.145 -14.026 1.00 88.50 88 GLY A CA 1
ATOM 666 C C . GLY A 1 88 ? 6.039 -1.580 -14.098 1.00 88.50 88 GLY A C 1
ATOM 667 O O . GLY A 1 88 ? 5.195 -1.873 -14.939 1.00 88.50 88 GLY A O 1
ATOM 668 N N . ALA A 1 89 ? 6.465 -2.464 -13.189 1.00 89.06 89 ALA A N 1
ATOM 669 C CA . ALA A 1 89 ? 6.029 -3.859 -13.171 1.00 89.06 89 ALA A CA 1
ATOM 670 C C . ALA A 1 89 ? 4.860 -4.138 -12.217 1.00 89.06 89 ALA A C 1
ATOM 672 O O . ALA A 1 89 ? 3.959 -4.898 -12.565 1.00 89.06 89 ALA A O 1
ATOM 673 N N . VAL A 1 90 ? 4.860 -3.542 -11.018 1.00 91.25 90 VAL A N 1
ATOM 674 C CA . VAL A 1 90 ? 3.786 -3.749 -10.021 1.00 91.25 90 VAL A CA 1
ATOM 675 C C . VAL A 1 90 ? 2.623 -2.759 -10.177 1.00 91.25 90 VAL A C 1
ATOM 677 O O . VAL A 1 90 ? 1.556 -2.944 -9.594 1.00 91.25 90 VAL A O 1
ATOM 680 N N . GLY A 1 91 ? 2.806 -1.711 -10.982 1.00 90.31 91 GLY A N 1
ATOM 681 C CA . GLY A 1 91 ? 1.875 -0.599 -11.141 1.00 90.31 91 GLY A CA 1
ATOM 682 C C . GLY A 1 91 ? 2.207 0.604 -10.246 1.00 90.31 91 GLY A C 1
ATOM 683 O O . GLY A 1 91 ? 3.008 0.497 -9.313 1.00 90.31 91 GLY A O 1
ATOM 684 N N . PRO A 1 92 ? 1.586 1.766 -10.512 1.00 90.88 92 PRO A N 1
ATOM 685 C CA . PRO A 1 92 ? 1.915 3.008 -9.823 1.00 90.88 92 PRO A CA 1
ATOM 686 C C . PRO A 1 92 ? 1.511 2.960 -8.337 1.00 90.88 92 PRO A C 1
ATOM 688 O O . PRO A 1 92 ? 0.470 2.376 -8.004 1.00 90.88 92 PRO A O 1
ATOM 691 N N . PRO A 1 93 ? 2.259 3.626 -7.433 1.00 92.31 93 PRO A N 1
ATOM 692 C CA . PRO A 1 93 ? 1.974 3.650 -5.995 1.00 92.31 93 PRO A CA 1
ATOM 693 C C . PRO A 1 93 ? 0.548 4.092 -5.664 1.00 92.31 93 PRO A C 1
ATOM 695 O O . PRO A 1 93 ? -0.053 3.562 -4.734 1.00 92.31 93 PRO A O 1
ATOM 698 N N . ARG A 1 94 ? -0.021 5.010 -6.454 1.00 92.06 94 ARG A N 1
ATOM 699 C CA . ARG A 1 94 ? -1.412 5.467 -6.343 1.00 92.06 94 ARG A CA 1
ATOM 700 C C . ARG A 1 94 ? -2.414 4.329 -6.443 1.00 92.06 94 ARG A C 1
ATOM 702 O O . ARG A 1 94 ? -3.278 4.175 -5.586 1.00 92.06 94 ARG A O 1
ATOM 709 N N . ARG A 1 95 ? -2.275 3.490 -7.469 1.00 93.06 95 ARG A N 1
ATOM 710 C CA . ARG A 1 95 ? -3.146 2.327 -7.668 1.00 93.06 95 ARG A CA 1
ATOM 711 C C . ARG A 1 95 ? -2.991 1.329 -6.522 1.00 93.06 95 ARG A C 1
ATOM 713 O O . ARG A 1 95 ? -3.976 0.744 -6.077 1.00 93.06 95 ARG A O 1
ATOM 720 N N . LEU A 1 96 ? -1.764 1.143 -6.037 1.00 94.56 96 LEU A N 1
ATOM 721 C CA . LEU A 1 96 ? -1.472 0.244 -4.920 1.00 94.56 96 LEU A CA 1
ATOM 722 C C . LEU A 1 96 ? -2.037 0.767 -3.592 1.00 94.56 96 LEU A C 1
ATOM 724 O O . LEU A 1 96 ? -2.548 -0.026 -2.803 1.00 94.56 96 LEU A O 1
ATOM 728 N N . PHE A 1 97 ? -2.015 2.085 -3.376 1.00 95.44 97 PHE A N 1
ATOM 729 C CA . PHE A 1 97 ? -2.681 2.750 -2.257 1.00 95.44 97 PHE A CA 1
ATOM 730 C C . PHE A 1 97 ? -4.190 2.480 -2.266 1.00 95.44 97 PHE A C 1
ATOM 732 O O . PHE A 1 97 ? -4.719 1.983 -1.272 1.00 95.44 97 PHE A O 1
ATOM 739 N N . GLU A 1 98 ? -4.868 2.736 -3.390 1.00 94.94 98 GLU A N 1
ATOM 740 C CA . GLU A 1 98 ? -6.314 2.497 -3.516 1.00 94.94 98 GLU A CA 1
ATOM 741 C C . GLU A 1 98 ? -6.660 1.017 -3.314 1.00 94.94 98 GLU A C 1
ATOM 743 O O . GLU A 1 98 ? -7.612 0.687 -2.612 1.00 94.94 98 GLU A O 1
ATOM 748 N N . SER A 1 99 ? -5.848 0.112 -3.869 1.00 94.81 99 SER A N 1
ATOM 749 C CA . SER A 1 99 ? -6.014 -1.333 -3.679 1.00 94.81 99 SER A CA 1
ATOM 750 C C . SER A 1 99 ? -5.853 -1.742 -2.211 1.00 94.81 99 SER A C 1
ATOM 752 O O . SER A 1 99 ? -6.659 -2.514 -1.693 1.00 94.81 99 SER A O 1
ATOM 754 N N . ALA A 1 100 ? -4.852 -1.203 -1.508 1.00 95.62 100 ALA A N 1
ATOM 755 C CA . ALA A 1 100 ? -4.654 -1.470 -0.086 1.00 95.62 100 ALA A CA 1
ATOM 756 C C . ALA A 1 100 ? -5.809 -0.925 0.767 1.00 95.62 100 ALA A C 1
ATOM 758 O O . ALA A 1 100 ? -6.247 -1.603 1.697 1.00 95.62 100 ALA A O 1
ATOM 759 N N . LEU A 1 101 ? -6.316 0.268 0.444 1.00 94.88 101 LEU A N 1
ATOM 760 C CA . LEU A 1 101 ? -7.453 0.873 1.134 1.00 94.88 101 LEU A CA 1
ATOM 761 C C . LEU A 1 101 ? -8.736 0.056 0.920 1.00 94.88 101 LEU A C 1
ATOM 763 O O . LEU A 1 101 ? -9.426 -0.241 1.887 1.00 94.88 101 LEU A O 1
ATOM 767 N N . ALA A 1 102 ? -9.009 -0.378 -0.314 1.00 94.81 102 ALA A N 1
ATOM 768 C CA . ALA A 1 102 ? -10.169 -1.209 -0.647 1.00 94.81 102 ALA A CA 1
ATOM 769 C C . ALA A 1 102 ? -10.145 -2.599 0.017 1.00 94.81 102 ALA A C 1
ATOM 771 O O . ALA A 1 102 ? -11.188 -3.226 0.176 1.00 94.81 102 ALA A O 1
ATOM 772 N N . GLN A 1 103 ? -8.961 -3.086 0.400 1.00 93.62 103 GLN A N 1
ATOM 773 C CA . GLN A 1 103 ? -8.769 -4.351 1.116 1.00 93.62 103 GLN A CA 1
ATOM 774 C C . GLN A 1 103 ? -8.718 -4.184 2.648 1.00 93.62 103 GLN A C 1
ATOM 776 O O . GLN A 1 103 ? -8.321 -5.122 3.339 1.00 93.62 103 GLN A O 1
ATOM 781 N N . ASP A 1 104 ? -9.028 -2.997 3.185 1.00 93.50 104 ASP A N 1
ATOM 782 C CA . ASP A 1 104 ? -8.890 -2.647 4.611 1.00 93.50 104 ASP A CA 1
ATOM 783 C C . ASP A 1 104 ? -7.472 -2.864 5.180 1.00 93.50 104 ASP A C 1
ATOM 785 O O . ASP A 1 104 ? -7.245 -3.023 6.383 1.00 93.50 104 ASP A O 1
ATOM 789 N N . ARG A 1 105 ? -6.451 -2.814 4.319 1.00 94.81 105 ARG A N 1
ATOM 790 C CA . ARG A 1 105 ? -5.039 -2.966 4.695 1.00 94.81 105 ARG A CA 1
ATOM 791 C C . ARG A 1 105 ? -4.430 -1.622 5.041 1.00 94.81 105 ARG A C 1
ATOM 793 O O . ARG A 1 105 ? -3.492 -1.146 4.402 1.00 94.81 105 ARG A O 1
ATOM 800 N N . LEU A 1 106 ? -4.972 -1.013 6.088 1.00 96.31 106 LEU A N 1
ATOM 801 C CA . LEU A 1 106 ? -4.751 0.397 6.406 1.00 96.31 106 LEU A CA 1
ATOM 802 C C . LEU A 1 106 ? -3.279 0.750 6.667 1.00 96.31 106 LEU A C 1
ATOM 804 O O . LEU A 1 106 ? -2.817 1.807 6.248 1.00 96.31 106 LEU A O 1
ATOM 808 N N . SER A 1 107 ? -2.515 -0.139 7.308 1.00 94.75 107 SER A N 1
ATOM 809 C CA . SER A 1 107 ? -1.075 0.066 7.535 1.00 94.75 107 SER A CA 1
ATOM 810 C C . SER A 1 107 ? -0.266 0.051 6.235 1.00 94.75 107 SER A C 1
ATOM 812 O O . SER A 1 107 ? 0.700 0.797 6.093 1.00 94.75 107 SER A O 1
ATOM 814 N N . VAL A 1 108 ? -0.675 -0.770 5.267 1.00 95.62 108 VAL A N 1
ATOM 815 C CA . VAL A 1 108 ? -0.038 -0.855 3.950 1.00 95.62 108 VAL A CA 1
ATOM 816 C C . VAL A 1 108 ? -0.424 0.352 3.096 1.00 95.62 108 VAL A C 1
ATOM 818 O O . VAL A 1 108 ? 0.443 0.949 2.465 1.00 95.62 108 VAL A O 1
ATOM 821 N N . ALA A 1 109 ? -1.691 0.776 3.143 1.00 96.62 109 ALA A N 1
ATOM 822 C CA . ALA A 1 109 ? -2.133 2.021 2.519 1.00 96.62 109 ALA A CA 1
ATOM 823 C C . ALA A 1 109 ? -1.354 3.226 3.077 1.00 96.62 109 ALA A C 1
ATOM 825 O O . ALA A 1 109 ? -0.828 4.029 2.312 1.00 96.62 109 ALA A O 1
ATOM 826 N N . ALA A 1 110 ? -1.173 3.310 4.399 1.00 95.56 110 ALA A N 1
ATOM 827 C CA . ALA A 1 110 ? -0.347 4.346 5.021 1.00 95.56 110 ALA A CA 1
ATOM 828 C C . ALA A 1 110 ? 1.105 4.323 4.514 1.00 95.56 110 ALA A C 1
ATOM 830 O O . ALA A 1 110 ? 1.700 5.374 4.292 1.00 95.56 110 ALA A O 1
ATOM 831 N N . ALA A 1 111 ? 1.675 3.134 4.293 1.00 95.19 111 ALA A N 1
ATOM 832 C CA . ALA A 1 111 ? 3.022 3.012 3.749 1.00 95.19 111 ALA A CA 1
ATOM 833 C C . ALA A 1 111 ? 3.119 3.564 2.317 1.00 95.19 111 ALA A C 1
ATOM 835 O O . ALA A 1 111 ? 4.070 4.285 2.029 1.00 95.19 111 ALA A O 1
ATOM 836 N N . PHE A 1 112 ? 2.136 3.294 1.449 1.00 95.25 112 PHE A N 1
ATOM 837 C CA . PHE A 1 112 ? 2.095 3.871 0.099 1.00 95.25 112 PHE A CA 1
ATOM 838 C C . PHE A 1 112 ? 1.846 5.380 0.101 1.00 95.25 112 PHE A C 1
ATOM 840 O O . PHE A 1 112 ? 2.459 6.086 -0.695 1.00 95.25 112 PHE A O 1
ATOM 847 N N . LEU A 1 113 ? 1.025 5.887 1.026 1.00 93.81 113 LEU A N 1
ATOM 848 C CA . LEU A 1 113 ? 0.786 7.325 1.191 1.00 93.81 113 LEU A CA 1
ATOM 849 C C . LEU A 1 113 ? 2.095 8.105 1.401 1.00 93.81 113 LEU A C 1
ATOM 851 O O . LEU A 1 113 ? 2.239 9.212 0.897 1.00 93.81 113 LEU A O 1
ATOM 855 N N . LEU A 1 114 ? 3.068 7.513 2.100 1.00 92.81 114 LEU A N 1
ATOM 856 C CA . LEU A 1 114 ? 4.389 8.112 2.315 1.00 92.81 114 LEU A CA 1
ATOM 857 C C . LEU A 1 114 ? 5.301 8.062 1.079 1.00 92.81 114 LEU A C 1
ATOM 859 O O . LEU A 1 114 ? 6.285 8.793 1.033 1.00 92.81 114 LEU A O 1
ATOM 863 N N . LEU A 1 115 ? 5.009 7.202 0.100 1.00 92.81 115 LEU A N 1
ATOM 864 C CA . LEU A 1 115 ? 5.788 7.089 -1.138 1.00 92.81 115 LEU A CA 1
ATOM 865 C C . LEU A 1 115 ? 5.310 8.074 -2.209 1.00 92.81 115 LEU A C 1
ATOM 867 O O . LEU A 1 115 ? 6.128 8.557 -2.986 1.00 92.81 115 LEU A O 1
ATOM 871 N N . LEU A 1 116 ? 4.012 8.401 -2.222 1.00 91.25 116 LEU A N 1
ATOM 872 C CA . LEU A 1 116 ? 3.392 9.299 -3.206 1.00 91.25 116 LEU A CA 1
ATOM 873 C C . LEU A 1 116 ? 4.116 10.646 -3.402 1.00 91.25 116 LEU A C 1
ATOM 875 O O . LEU A 1 116 ? 4.343 10.996 -4.554 1.00 91.25 116 LEU A O 1
ATOM 879 N N . PRO A 1 117 ? 4.559 11.381 -2.358 1.00 88.31 117 PRO A N 1
ATOM 880 C CA . PRO A 1 117 ? 5.233 12.671 -2.550 1.00 88.31 117 PRO A CA 1
ATOM 881 C C . PRO A 1 117 ? 6.573 12.563 -3.292 1.00 88.31 117 PRO A C 1
ATOM 883 O O . PRO A 1 117 ? 7.080 13.549 -3.816 1.00 88.31 117 PRO A O 1
ATOM 886 N N . HIS A 1 118 ? 7.182 11.377 -3.280 1.00 87.38 118 HIS A N 1
ATOM 887 C CA . HIS A 1 118 ? 8.487 11.111 -3.882 1.00 87.38 118 HIS A CA 1
ATOM 888 C C . HIS A 1 118 ? 8.371 10.443 -5.254 1.00 87.38 118 HIS A C 1
ATOM 890 O O . HIS A 1 118 ? 9.370 10.309 -5.960 1.00 87.38 118 HIS A O 1
ATOM 896 N N . TYR A 1 119 ? 7.169 10.005 -5.628 1.00 84.88 119 TYR A N 1
ATOM 897 C CA . TYR A 1 119 ? 6.906 9.375 -6.906 1.00 84.88 119 TYR A CA 1
ATOM 898 C C . TYR A 1 119 ? 6.311 10.408 -7.859 1.00 84.88 119 TYR A C 1
ATOM 900 O O . TYR A 1 119 ? 5.160 10.804 -7.717 1.00 84.88 119 TYR A O 1
ATOM 908 N N . SER A 1 120 ? 7.109 10.832 -8.835 1.00 70.31 120 SER A N 1
ATOM 909 C CA . SER A 1 120 ? 6.645 11.655 -9.947 1.00 70.31 120 SER A CA 1
ATOM 910 C C . SER A 1 120 ? 6.663 10.794 -11.209 1.00 70.31 120 SER A C 1
ATOM 912 O O . SER A 1 120 ? 7.756 10.493 -11.705 1.00 70.31 120 SER A O 1
ATOM 914 N N . PRO A 1 121 ? 5.509 10.310 -11.702 1.00 64.62 121 PRO A N 1
ATOM 915 C CA . PRO A 1 121 ? 5.472 9.708 -13.021 1.00 64.62 121 PRO A CA 1
ATOM 916 C C . PRO A 1 121 ? 5.748 10.807 -14.055 1.00 64.62 121 PRO A C 1
ATOM 918 O O . PRO A 1 121 ? 5.235 11.921 -13.960 1.00 64.62 121 PRO A O 1
ATOM 921 N N . ALA A 1 122 ? 6.620 10.512 -15.017 1.00 56.53 122 ALA A N 1
ATOM 922 C CA . ALA A 1 122 ? 7.168 11.509 -15.930 1.00 56.53 122 ALA A CA 1
ATOM 923 C C . ALA A 1 122 ? 6.156 12.080 -16.950 1.00 56.53 122 ALA A C 1
ATOM 925 O O . ALA A 1 122 ? 6.543 12.976 -17.693 1.00 56.53 122 ALA A O 1
ATOM 926 N N . ASP A 1 123 ? 4.900 11.613 -16.996 1.00 50.19 123 ASP A N 1
ATOM 927 C CA . ASP A 1 123 ? 4.010 11.869 -18.144 1.00 50.19 123 ASP A CA 1
ATOM 928 C C . ASP A 1 123 ? 2.536 12.182 -17.814 1.00 50.19 123 ASP A C 1
ATOM 930 O O . ASP A 1 123 ? 1.740 12.441 -18.715 1.00 50.19 123 ASP A O 1
ATOM 934 N N . ASP A 1 124 ? 2.134 12.207 -16.542 1.00 52.31 124 ASP A N 1
ATOM 935 C CA . ASP A 1 124 ? 0.701 12.106 -16.225 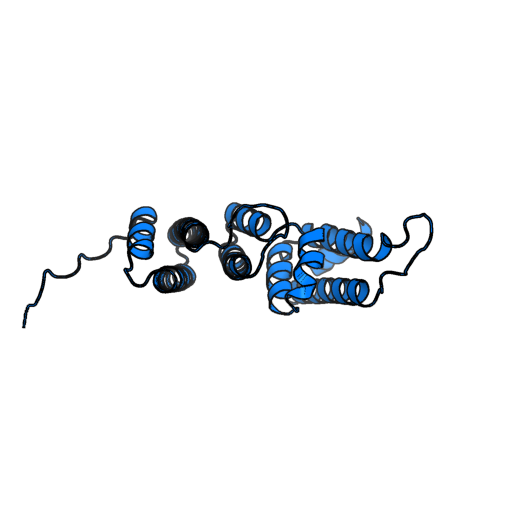1.00 52.31 124 ASP A CA 1
ATOM 936 C C . ASP A 1 124 ? 0.030 13.478 -16.036 1.00 52.31 124 ASP A C 1
ATOM 938 O O . ASP A 1 124 ? -1.196 13.572 -16.012 1.00 52.31 124 ASP A O 1
ATOM 942 N N . GLY A 1 125 ? 0.804 14.560 -15.873 1.00 51.78 125 GLY A N 1
ATOM 943 C CA . GLY A 1 125 ? 0.297 15.932 -15.677 1.00 51.78 125 GLY A CA 1
ATOM 944 C C . GLY A 1 125 ? -0.568 16.149 -14.422 1.00 51.78 125 GLY A C 1
ATOM 945 O O . GLY A 1 125 ? -1.002 17.272 -14.158 1.00 51.78 125 GLY A O 1
ATOM 946 N N . LEU A 1 126 ? -0.818 15.096 -13.642 1.00 58.00 126 LEU A N 1
ATOM 947 C CA . LEU A 1 126 ? -1.576 15.104 -12.401 1.00 58.00 126 LEU A CA 1
ATOM 948 C C . LEU A 1 126 ? -0.601 15.222 -11.230 1.00 58.00 126 LEU A C 1
ATOM 950 O O . LEU A 1 126 ? 0.228 14.343 -11.004 1.00 58.00 126 LEU A O 1
ATOM 954 N N . ASP A 1 127 ? -0.714 16.306 -10.463 1.00 66.31 127 ASP A N 1
ATOM 955 C CA . ASP A 1 127 ? 0.060 16.514 -9.237 1.00 66.31 127 ASP A CA 1
ATOM 956 C C . ASP A 1 127 ? -0.510 15.651 -8.091 1.00 66.31 127 ASP A C 1
ATOM 958 O O . ASP A 1 127 ? -1.100 16.139 -7.118 1.00 66.31 127 ASP A O 1
ATOM 962 N N . GLU A 1 128 ? -0.395 14.326 -8.237 1.00 68.94 128 GLU A N 1
ATOM 963 C CA . GLU A 1 128 ? -0.843 13.346 -7.239 1.00 68.94 128 GLU A CA 1
ATOM 964 C C . GLU A 1 128 ? -0.067 13.471 -5.919 1.00 68.94 128 GLU A C 1
ATOM 966 O O . GLU A 1 128 ? -0.588 13.097 -4.864 1.00 68.94 128 GLU A O 1
ATOM 971 N N . GLY A 1 129 ? 1.142 14.041 -5.981 1.00 71.75 129 GLY A N 1
ATOM 972 C CA . GLY A 1 129 ? 1.995 14.393 -4.847 1.00 71.75 129 GLY A CA 1
ATOM 973 C C . GLY A 1 129 ? 1.691 15.760 -4.224 1.00 71.75 129 GLY A C 1
ATOM 974 O O . GLY A 1 129 ? 2.351 16.134 -3.252 1.00 71.75 129 GLY A O 1
ATOM 975 N N . SER A 1 130 ? 0.697 16.501 -4.727 1.00 83.56 130 SER A N 1
ATOM 976 C CA . SER A 1 130 ? 0.292 17.777 -4.134 1.00 83.56 130 SER A CA 1
ATOM 977 C C . SER A 1 130 ? -0.146 17.604 -2.680 1.00 83.56 130 SER A C 1
ATOM 979 O O . SER A 1 130 ? -0.769 16.610 -2.289 1.00 83.56 130 SER A O 1
ATOM 981 N N . ALA A 1 131 ? 0.101 18.631 -1.862 1.00 84.38 131 ALA A N 1
ATOM 982 C CA . ALA A 1 131 ? -0.354 18.654 -0.472 1.00 84.38 131 ALA A CA 1
ATOM 983 C C . ALA A 1 131 ? -1.887 18.518 -0.345 1.00 84.38 131 ALA A C 1
ATOM 985 O O . ALA A 1 131 ? -2.380 18.019 0.669 1.00 84.38 131 ALA A O 1
ATOM 986 N N . ASP A 1 132 ? -2.647 18.947 -1.359 1.00 86.25 132 ASP A N 1
ATOM 987 C CA . ASP A 1 132 ? -4.103 18.793 -1.415 1.00 86.25 132 ASP A CA 1
ATOM 988 C C . ASP A 1 132 ? -4.533 17.346 -1.661 1.00 86.25 132 ASP A C 1
ATOM 990 O O . ASP A 1 132 ? -5.369 16.835 -0.909 1.00 86.25 132 ASP A O 1
ATOM 994 N N . SER A 1 133 ? -3.925 16.673 -2.642 1.00 88.50 133 SER A N 1
ATOM 995 C CA . SER A 1 133 ? -4.166 15.255 -2.933 1.00 88.50 133 SER A CA 1
ATOM 996 C C . SER A 1 133 ? -3.803 14.371 -1.735 1.00 88.50 133 SER A C 1
ATOM 998 O O . SER A 1 133 ? -4.650 13.639 -1.218 1.00 88.50 133 SER A O 1
ATOM 1000 N N . LEU A 1 134 ? -2.591 14.540 -1.192 1.00 90.25 134 LEU A N 1
ATOM 1001 C CA . LEU A 1 134 ? -2.116 13.807 -0.011 1.00 90.25 134 LEU A CA 1
ATOM 1002 C C . LEU A 1 134 ? -3.025 13.999 1.202 1.00 90.25 134 LEU A C 1
ATOM 1004 O O . LEU A 1 134 ? -3.274 13.058 1.957 1.00 90.25 134 LEU A O 1
ATOM 1008 N N . ALA A 1 135 ? -3.536 15.214 1.403 1.00 90.19 135 ALA A N 1
ATOM 1009 C CA . ALA A 1 135 ? -4.463 15.482 2.490 1.00 90.19 135 ALA A CA 1
ATOM 1010 C C . ALA A 1 135 ? -5.807 14.777 2.284 1.00 90.19 135 ALA A C 1
ATOM 1012 O O . ALA A 1 135 ? -6.347 14.236 3.247 1.00 90.19 135 ALA A O 1
ATOM 1013 N N . ALA A 1 136 ? -6.345 14.761 1.062 1.00 91.31 136 ALA A N 1
ATOM 1014 C CA . ALA A 1 136 ? -7.581 14.045 0.751 1.00 91.31 136 ALA A CA 1
ATOM 1015 C C . ALA A 1 136 ? -7.425 12.526 0.957 1.00 91.31 136 ALA A C 1
ATOM 1017 O O . ALA A 1 136 ? -8.306 11.878 1.528 1.00 91.31 136 ALA A O 1
ATOM 1018 N N . ASP A 1 137 ? -6.282 11.962 0.578 1.00 93.56 137 ASP A N 1
ATOM 1019 C CA . ASP A 1 137 ? -5.980 10.541 0.770 1.00 93.56 137 ASP A CA 1
ATOM 1020 C C . ASP A 1 137 ? -5.809 10.188 2.248 1.00 93.56 137 ASP A C 1
ATOM 1022 O O . ASP A 1 137 ? -6.420 9.237 2.745 1.00 93.56 137 ASP A O 1
ATOM 1026 N N . ALA A 1 138 ? -5.059 11.007 2.989 1.00 94.19 138 ALA A N 1
ATOM 1027 C CA . ALA A 1 138 ? -4.911 10.870 4.433 1.00 94.19 138 ALA A CA 1
ATOM 1028 C C . ALA A 1 138 ? -6.255 11.001 5.169 1.00 94.19 138 ALA A C 1
ATOM 1030 O O . ALA A 1 138 ? -6.482 10.306 6.157 1.00 94.19 138 ALA A O 1
ATOM 1031 N N . GLN A 1 139 ? -7.167 11.852 4.686 1.00 93.19 139 GLN A N 1
ATOM 1032 C CA . GLN A 1 139 ? -8.528 11.986 5.216 1.00 93.19 139 GLN A CA 1
ATOM 1033 C C . GLN A 1 139 ? -9.348 10.706 5.033 1.00 93.19 139 GLN A C 1
ATOM 1035 O O . GLN A 1 139 ? -9.958 10.234 5.996 1.00 93.19 139 GLN A O 1
ATOM 1040 N N . ARG A 1 140 ? -9.341 10.121 3.828 1.00 94.62 140 ARG A N 1
ATOM 1041 C CA . ARG A 1 140 ? -10.034 8.850 3.545 1.00 94.62 140 ARG A CA 1
ATOM 1042 C C . ARG A 1 140 ? -9.479 7.706 4.392 1.00 94.62 140 ARG A C 1
ATOM 1044 O O . ARG A 1 140 ? -10.240 6.936 4.984 1.00 94.62 140 ARG A O 1
ATOM 1051 N N . LEU A 1 141 ? -8.155 7.632 4.501 1.00 95.75 141 LEU A N 1
ATOM 1052 C CA . LEU A 1 141 ? -7.488 6.625 5.314 1.00 95.75 141 LEU A CA 1
ATOM 1053 C C . LEU A 1 141 ? -7.770 6.822 6.813 1.00 95.75 141 LEU A C 1
ATOM 1055 O O . LEU A 1 141 ? -7.995 5.841 7.517 1.00 95.75 141 LEU A O 1
ATOM 1059 N N . LEU A 1 142 ? -7.834 8.068 7.298 1.00 94.56 142 LEU A N 1
ATOM 1060 C CA . LEU A 1 142 ? -8.191 8.370 8.686 1.00 94.56 142 LEU A CA 1
ATOM 1061 C C . LEU A 1 142 ? -9.624 7.937 9.001 1.00 94.56 142 LEU A C 1
ATOM 1063 O O . LEU A 1 142 ? -9.839 7.292 10.022 1.00 94.56 142 LEU A O 1
ATOM 1067 N N . ALA A 1 143 ? -10.591 8.246 8.134 1.00 93.88 143 ALA A N 1
ATOM 1068 C CA . ALA A 1 143 ? -11.975 7.810 8.322 1.00 93.88 143 ALA A CA 1
ATOM 1069 C C . ALA A 1 143 ? -12.076 6.276 8.413 1.00 93.88 143 ALA A C 1
ATOM 1071 O O . ALA A 1 143 ? -12.732 5.748 9.313 1.00 93.88 143 ALA A O 1
ATOM 1072 N N . SER A 1 144 ? -11.345 5.567 7.549 1.00 94.69 144 SER A N 1
ATOM 1073 C CA . SER A 1 144 ? -11.278 4.099 7.555 1.00 94.69 144 SER A CA 1
ATOM 1074 C C . SER A 1 144 ? -10.599 3.559 8.823 1.00 94.69 144 SER A C 1
ATOM 1076 O O . SER A 1 144 ? -11.084 2.615 9.441 1.00 94.69 144 SER A O 1
ATOM 1078 N N . ALA A 1 145 ? -9.519 4.199 9.285 1.00 95.12 145 ALA A N 1
ATOM 1079 C CA . ALA A 1 145 ? -8.825 3.832 10.521 1.00 95.12 145 ALA A CA 1
ATOM 1080 C C . ALA A 1 145 ? -9.681 4.046 11.775 1.00 95.12 145 ALA A C 1
ATOM 1082 O O . ALA A 1 145 ? -9.627 3.230 12.696 1.00 95.12 145 ALA A O 1
ATOM 1083 N N . VAL A 1 146 ? -10.501 5.100 11.799 1.00 94.31 146 VAL A N 1
ATOM 1084 C CA . VAL A 1 146 ? -11.464 5.350 12.878 1.00 94.31 146 VAL A CA 1
ATOM 1085 C C . VAL A 1 146 ? -12.556 4.285 12.883 1.00 94.31 146 VAL A C 1
ATOM 1087 O O . VAL A 1 146 ? -12.836 3.728 13.943 1.00 94.31 146 VAL A O 1
ATOM 1090 N N . ALA A 1 147 ? -13.114 3.946 11.717 1.00 93.69 147 ALA A N 1
ATOM 1091 C CA . ALA A 1 147 ? -14.103 2.875 11.590 1.00 93.69 147 ALA A CA 1
ATOM 1092 C C . ALA A 1 147 ? -13.545 1.513 12.048 1.00 93.69 147 ALA A C 1
ATOM 1094 O O . ALA A 1 147 ? -14.234 0.759 12.730 1.00 93.69 147 ALA A O 1
ATOM 1095 N N . ALA A 1 148 ? -12.271 1.238 11.755 1.00 93.19 148 ALA A N 1
ATOM 1096 C CA . ALA A 1 148 ? -11.558 0.042 12.201 1.00 93.19 148 ALA A CA 1
ATOM 1097 C C . ALA A 1 148 ? -11.027 0.122 13.649 1.00 93.19 148 ALA A C 1
ATOM 1099 O O . ALA A 1 148 ? -10.378 -0.812 14.118 1.00 93.19 148 ALA A O 1
ATOM 1100 N N . THR A 1 149 ? -11.260 1.221 14.377 1.00 94.31 149 THR A N 1
ATOM 1101 C CA . THR A 1 149 ? -10.735 1.475 15.737 1.00 94.31 149 THR A CA 1
ATOM 1102 C C . THR A 1 149 ? -9.204 1.374 15.867 1.00 94.31 149 THR A C 1
ATOM 1104 O O . THR A 1 149 ? -8.664 1.107 16.942 1.00 94.31 149 THR A O 1
ATOM 1107 N N . ASN A 1 150 ? -8.468 1.627 14.781 1.00 94.69 150 ASN A N 1
ATOM 1108 C CA . ASN A 1 150 ? -7.006 1.594 14.759 1.00 94.69 150 ASN A CA 1
ATOM 1109 C C . ASN A 1 150 ? -6.416 2.920 15.270 1.00 94.69 150 ASN A C 1
ATOM 1111 O O . ASN A 1 150 ? -5.901 3.745 14.513 1.00 94.69 150 ASN A O 1
ATOM 1115 N N . TRP A 1 151 ? -6.493 3.132 16.585 1.00 94.00 151 TRP A N 1
ATOM 1116 C CA . TRP A 1 151 ? -6.039 4.366 17.236 1.00 94.00 151 TRP A CA 1
ATOM 1117 C C . TRP A 1 151 ? -4.561 4.723 17.007 1.00 94.00 151 TRP A C 1
ATOM 1119 O O . TRP A 1 151 ? -4.284 5.914 16.823 1.00 94.00 151 TRP A O 1
ATOM 1129 N N . PRO A 1 152 ? -3.609 3.764 16.989 1.00 95.94 152 PRO A N 1
ATOM 1130 C CA . PRO A 1 152 ? -2.221 4.062 16.643 1.00 95.94 152 PRO A CA 1
ATOM 1131 C C . PRO A 1 152 ? -2.096 4.719 15.267 1.00 95.94 152 PRO A C 1
ATOM 1133 O O . PRO A 1 152 ? -1.501 5.792 15.158 1.00 95.94 152 PRO A O 1
ATOM 1136 N N . LEU A 1 153 ? -2.743 4.145 14.247 1.00 94.50 153 LEU A N 1
ATOM 1137 C CA . LEU A 1 153 ? -2.722 4.696 12.896 1.00 94.50 153 LEU A CA 1
ATOM 1138 C C . LEU A 1 153 ? -3.436 6.053 12.825 1.00 94.50 153 LEU A C 1
ATOM 1140 O O . LEU A 1 153 ? -2.917 6.987 12.218 1.00 94.50 153 LEU A O 1
ATOM 1144 N N . CYS A 1 154 ? -4.578 6.215 13.502 1.00 94.56 154 CYS A N 1
ATOM 1145 C CA . CYS A 1 154 ? -5.257 7.511 13.585 1.00 94.56 154 CYS A CA 1
ATOM 1146 C C . CYS A 1 154 ? -4.320 8.608 14.114 1.00 94.56 154 CYS A C 1
ATOM 1148 O O . CYS A 1 154 ? -4.280 9.711 13.569 1.00 94.56 154 CYS A O 1
ATOM 1150 N N . LYS A 1 155 ? -3.535 8.311 15.158 1.00 93.88 155 LYS A N 1
ATOM 1151 C CA . LYS A 1 155 ? -2.571 9.258 15.735 1.00 93.88 155 LYS A CA 1
ATOM 1152 C C . LYS A 1 155 ? -1.479 9.645 14.740 1.00 93.88 155 LYS A C 1
ATOM 1154 O O . LYS A 1 155 ? -1.121 10.821 14.664 1.00 93.88 155 LYS A O 1
ATOM 1159 N N . GLU A 1 156 ? -0.955 8.683 13.989 1.00 95.00 156 GLU A N 1
ATOM 1160 C CA . GLU A 1 156 ? 0.054 8.933 12.957 1.00 95.00 156 GLU A CA 1
ATOM 1161 C C . GLU A 1 156 ? -0.505 9.789 11.817 1.00 95.00 156 GLU A C 1
ATOM 1163 O O . GLU A 1 156 ? 0.109 10.790 11.448 1.00 95.00 156 GLU A O 1
ATOM 1168 N N . LEU A 1 157 ? -1.712 9.481 11.337 1.00 93.44 157 LEU A N 1
ATOM 1169 C CA . LEU A 1 157 ? -2.374 10.232 10.267 1.00 93.44 157 LEU A CA 1
ATOM 1170 C C . LEU A 1 157 ? -2.720 11.663 10.679 1.00 93.44 157 LEU A C 1
ATOM 1172 O O . LEU A 1 157 ? -2.543 12.590 9.893 1.00 93.44 157 LEU A O 1
ATOM 1176 N N . MET A 1 158 ? -3.158 11.879 11.922 1.00 92.12 158 MET A N 1
ATOM 1177 C CA . MET A 1 158 ? -3.391 13.231 12.437 1.00 92.12 158 MET A CA 1
ATOM 1178 C C . MET A 1 158 ? -2.099 14.058 12.480 1.00 92.12 158 MET A C 1
ATOM 1180 O O . MET A 1 158 ? -2.113 15.233 12.117 1.00 92.12 158 MET A O 1
ATOM 1184 N N . ARG A 1 159 ? -0.974 13.452 12.891 1.00 91.88 159 ARG A N 1
ATOM 1185 C CA . ARG A 1 159 ? 0.343 14.114 12.875 1.00 91.88 159 ARG A CA 1
ATOM 1186 C C . ARG A 1 159 ? 0.788 14.432 11.452 1.00 91.88 159 ARG A C 1
ATOM 1188 O O . ARG A 1 159 ? 1.291 15.524 11.216 1.00 91.88 159 ARG A O 1
ATOM 1195 N N . PHE A 1 160 ? 0.575 13.503 10.524 1.00 92.44 160 PHE A N 1
ATOM 1196 C CA . PHE A 1 160 ? 0.862 13.699 9.108 1.00 92.44 160 PHE A CA 1
ATOM 1197 C C . PHE A 1 160 ? 0.059 14.875 8.532 1.00 92.44 160 PHE A C 1
ATOM 1199 O O . PHE A 1 160 ? 0.636 15.815 7.995 1.00 92.44 160 PHE A O 1
ATOM 1206 N N . LEU A 1 161 ? -1.260 14.894 8.744 1.00 90.06 161 LEU A N 1
ATOM 1207 C CA . LEU A 1 161 ? -2.145 15.979 8.306 1.00 90.06 161 LEU A CA 1
ATOM 1208 C C . LEU A 1 161 ? -1.786 17.339 8.920 1.00 90.06 161 LEU A C 1
ATOM 1210 O O . LEU A 1 161 ? -1.897 18.356 8.240 1.00 90.06 161 LEU A O 1
ATOM 1214 N N . ALA A 1 162 ? -1.359 17.370 10.186 1.00 89.19 162 ALA A N 1
ATOM 1215 C CA . ALA A 1 162 ? -0.885 18.591 10.837 1.00 89.19 162 ALA A CA 1
ATOM 1216 C C . ALA A 1 162 ? 0.446 19.090 10.254 1.00 89.19 162 ALA A C 1
ATOM 1218 O O . ALA A 1 162 ? 0.664 20.294 10.170 1.00 89.19 162 ALA A O 1
ATOM 1219 N N . ALA A 1 163 ? 1.330 18.180 9.835 1.00 89.31 163 ALA A N 1
ATOM 1220 C CA . ALA A 1 163 ? 2.600 18.540 9.210 1.00 89.31 163 ALA A CA 1
ATOM 1221 C C . ALA A 1 163 ? 2.420 19.124 7.797 1.00 89.31 163 ALA A C 1
ATOM 1223 O O . ALA A 1 163 ? 3.216 19.961 7.384 1.00 89.31 163 ALA A O 1
ATOM 1224 N N . LEU A 1 164 ? 1.365 18.724 7.075 1.00 86.19 164 LEU A N 1
ATOM 1225 C CA . LEU A 1 164 ? 1.035 19.267 5.750 1.00 86.19 164 LEU A CA 1
ATOM 1226 C C . LEU A 1 164 ? 0.456 20.691 5.789 1.00 86.19 164 LEU A C 1
ATOM 1228 O O . LEU A 1 164 ? 0.415 21.363 4.760 1.00 86.19 164 LEU A O 1
ATOM 1232 N N . ASP A 1 165 ? -0.056 21.142 6.936 1.00 85.62 165 ASP A N 1
ATOM 1233 C CA . ASP A 1 165 ? -0.718 22.440 7.068 1.00 85.62 165 ASP A CA 1
ATOM 1234 C C . ASP A 1 165 ? -0.606 22.999 8.489 1.00 85.62 165 ASP A C 1
ATOM 1236 O O . ASP A 1 165 ? -1.327 22.593 9.405 1.00 85.62 165 ASP A O 1
ATOM 1240 N N . ALA A 1 166 ? 0.243 24.017 8.639 1.00 79.06 166 ALA A N 1
ATOM 1241 C CA . ALA A 1 166 ? 0.454 24.721 9.899 1.00 79.06 166 ALA A CA 1
ATOM 1242 C C . ALA A 1 166 ? -0.813 25.421 10.435 1.00 79.06 166 ALA A C 1
ATOM 1244 O O . ALA A 1 166 ? -0.914 25.654 11.638 1.00 79.06 166 ALA A O 1
ATOM 1245 N N . SER A 1 167 ? -1.805 25.731 9.585 1.00 83.50 167 SER A N 1
ATOM 1246 C CA . SER A 1 167 ? -3.076 26.326 10.031 1.00 83.50 167 SER A CA 1
ATOM 1247 C C . SER A 1 167 ? -4.003 25.312 10.724 1.00 83.50 167 SER A C 1
ATOM 1249 O O . SER A 1 167 ? -4.988 25.685 11.381 1.00 83.50 167 SER A O 1
ATOM 1251 N N . GLY A 1 168 ? -3.720 24.013 10.567 1.00 81.75 168 GLY A N 1
ATOM 1252 C CA . GLY A 1 168 ? -4.525 22.907 11.076 1.00 81.75 168 GLY A CA 1
ATOM 1253 C C . GLY A 1 168 ? -5.902 22.774 10.416 1.00 81.75 168 GLY A C 1
ATOM 1254 O O . GLY A 1 168 ? -6.739 22.016 10.911 1.00 81.75 168 GLY A O 1
ATOM 1255 N N . ALA A 1 169 ? -6.177 23.498 9.328 1.00 84.19 169 ALA A N 1
ATOM 1256 C CA . ALA A 1 169 ? -7.447 23.427 8.614 1.00 84.19 169 ALA A CA 1
ATOM 1257 C C . ALA A 1 169 ? -7.660 22.036 8.006 1.00 84.19 169 ALA A C 1
ATOM 1259 O O . ALA A 1 169 ? -8.751 21.471 8.133 1.00 84.19 169 ALA A O 1
ATOM 1260 N N . ARG A 1 170 ? -6.604 21.440 7.433 1.00 85.44 170 ARG A N 1
ATOM 1261 C CA . ARG A 1 170 ? -6.644 20.073 6.879 1.00 85.44 170 ARG A CA 1
ATOM 1262 C C . ARG A 1 170 ? -6.992 19.030 7.936 1.00 85.44 170 ARG A C 1
ATOM 1264 O O . ARG A 1 170 ? -7.842 18.174 7.692 1.00 85.44 170 ARG A O 1
ATOM 1271 N N . LEU A 1 171 ? -6.382 19.137 9.118 1.00 86.56 171 LEU A N 1
ATOM 1272 C CA . LEU A 1 171 ? -6.652 18.251 10.249 1.00 86.56 171 LEU A CA 1
ATOM 1273 C C . LEU A 1 171 ? -8.089 18.417 10.760 1.00 86.56 171 LEU A C 1
ATOM 1275 O O . LEU A 1 171 ? -8.791 17.425 10.930 1.00 86.56 171 LEU A O 1
ATOM 1279 N N . ARG A 1 172 ? -8.562 19.655 10.957 1.00 86.19 172 ARG A N 1
ATOM 1280 C CA . ARG A 1 172 ? -9.947 19.912 11.395 1.00 86.19 172 ARG A CA 1
ATOM 1281 C C . ARG A 1 172 ? -10.970 19.331 10.420 1.00 86.19 172 ARG A C 1
ATOM 1283 O O . ARG A 1 172 ? -11.926 18.691 10.851 1.00 86.19 172 ARG A O 1
ATOM 1290 N N . ARG A 1 173 ? -10.745 19.496 9.112 1.00 85.62 173 ARG A N 1
ATOM 1291 C CA . ARG A 1 173 ? -11.591 18.897 8.070 1.00 85.62 173 ARG A CA 1
ATOM 1292 C C . ARG A 1 173 ? -11.574 17.370 8.140 1.00 85.62 173 ARG A C 1
ATOM 1294 O O . ARG A 1 173 ? -12.635 16.758 8.082 1.00 85.62 173 ARG A O 1
ATOM 1301 N N . ALA A 1 174 ? -10.400 16.768 8.317 1.00 86.19 174 ALA A N 1
ATOM 1302 C CA . ALA A 1 174 ? -10.259 15.321 8.450 1.00 86.19 174 ALA A CA 1
ATOM 1303 C C . ALA A 1 174 ? -11.032 14.759 9.644 1.00 86.19 174 ALA A C 1
ATOM 1305 O O . ALA A 1 174 ? -11.737 13.764 9.515 1.00 86.19 174 ALA A O 1
ATOM 1306 N N . LEU A 1 175 ? -10.937 15.430 10.792 1.00 87.62 175 LEU A N 1
ATOM 1307 C CA . LEU A 1 175 ? -11.632 15.033 12.012 1.00 87.62 175 LEU A CA 1
ATOM 1308 C C . LEU A 1 175 ? -13.149 15.167 11.869 1.00 87.62 175 LEU A C 1
ATOM 1310 O O . LEU A 1 175 ? -13.873 14.272 12.296 1.00 87.62 175 LEU A O 1
ATOM 1314 N N . ALA A 1 176 ? -13.623 16.225 11.201 1.00 86.81 176 ALA A N 1
ATOM 1315 C CA . ALA A 1 176 ? -15.040 16.395 10.896 1.00 86.81 176 ALA A CA 1
ATOM 1316 C C . ALA A 1 176 ? -15.578 15.264 10.002 1.00 86.81 176 ALA A C 1
ATOM 1318 O O . ALA A 1 176 ? -16.631 14.706 10.300 1.00 86.81 176 ALA A O 1
ATOM 1319 N N . VAL A 1 177 ? -14.841 14.889 8.949 1.00 85.62 177 VAL A N 1
ATOM 1320 C CA . VAL A 1 177 ? -15.211 13.773 8.055 1.00 85.62 177 VAL A CA 1
ATOM 1321 C C . VAL A 1 177 ? -15.186 12.434 8.793 1.00 85.62 177 VAL A C 1
ATOM 1323 O O . VAL A 1 177 ? -16.080 11.616 8.608 1.00 85.62 177 VAL A O 1
ATOM 1326 N N . ALA A 1 178 ? -14.203 12.222 9.669 1.00 83.31 178 ALA A N 1
ATOM 1327 C CA . ALA A 1 178 ? -14.085 11.007 10.469 1.00 83.31 178 ALA A CA 1
ATOM 1328 C C . ALA A 1 178 ? -15.063 10.951 11.664 1.00 83.31 178 ALA A C 1
ATOM 1330 O O . ALA A 1 178 ? -15.024 10.000 12.441 1.00 83.31 178 ALA A O 1
ATOM 1331 N N . GLY A 1 179 ? -15.913 11.968 11.855 1.00 82.44 179 GLY A N 1
ATOM 1332 C CA . GLY A 1 179 ? -16.870 12.030 12.964 1.00 82.44 179 GLY A CA 1
ATOM 1333 C C . GLY A 1 179 ? -16.233 12.238 14.344 1.00 82.44 179 GLY A C 1
ATOM 1334 O O . GLY A 1 179 ? -16.914 12.107 15.363 1.00 82.44 179 GLY A O 1
ATOM 1335 N N . ILE A 1 180 ? -14.944 12.587 14.409 1.00 79.56 180 ILE A N 1
ATOM 1336 C CA . ILE A 1 180 ? -14.254 12.881 15.666 1.00 79.56 180 ILE A CA 1
ATOM 1337 C C . ILE A 1 180 ? -14.568 14.323 16.059 1.00 79.56 180 ILE A C 1
ATOM 1339 O O . ILE A 1 180 ? -14.106 15.284 15.441 1.00 79.56 180 ILE A O 1
ATOM 1343 N N . ARG A 1 181 ? -15.340 14.489 17.135 1.00 71.19 181 ARG A N 1
ATOM 1344 C CA . ARG A 1 181 ? -15.603 15.805 17.720 1.00 71.19 181 ARG A CA 1
ATOM 1345 C C . ARG A 1 181 ? -14.329 16.367 18.342 1.00 71.19 181 ARG A C 1
ATOM 1347 O O . ARG A 1 181 ? -13.866 15.884 19.371 1.00 71.19 181 ARG A O 1
ATOM 1354 N N . THR A 1 182 ? -13.792 17.427 17.751 1.00 59.78 182 THR A N 1
ATOM 1355 C CA . THR A 1 182 ? -12.767 18.246 18.401 1.00 59.78 182 THR A CA 1
ATOM 1356 C C . THR A 1 182 ? -13.439 19.160 19.418 1.00 59.78 182 THR A C 1
ATOM 1358 O O . THR A 1 182 ? -14.381 19.869 19.060 1.00 59.78 182 THR A O 1
ATOM 1361 N N . ALA A 1 183 ? -12.969 19.178 20.667 1.00 51.97 183 ALA A N 1
ATOM 1362 C CA . ALA A 1 183 ? -13.362 20.228 21.603 1.00 51.97 183 ALA A CA 1
ATOM 1363 C C . ALA A 1 183 ? -12.995 21.592 20.991 1.00 51.97 183 ALA A C 1
ATOM 1365 O O . ALA A 1 183 ? -11.882 21.767 20.491 1.00 51.97 183 ALA A O 1
ATOM 1366 N N . ALA A 1 184 ? -13.947 22.527 20.966 1.00 47.34 184 ALA A N 1
ATOM 1367 C CA . ALA A 1 184 ? -13.704 23.874 20.469 1.00 47.34 184 ALA A CA 1
ATOM 1368 C C . ALA A 1 184 ? -12.578 24.529 21.286 1.00 47.34 184 ALA A C 1
ATOM 1370 O O . ALA A 1 184 ? -12.550 24.403 22.511 1.00 47.34 184 ALA A O 1
ATOM 1371 N N . ALA A 1 185 ? -11.651 25.209 20.607 1.00 50.59 185 ALA A N 1
ATOM 1372 C CA . ALA A 1 185 ? -10.634 26.017 21.271 1.00 50.59 185 ALA A CA 1
ATOM 1373 C C . ALA A 1 185 ? -11.324 27.035 22.203 1.00 50.59 185 ALA A C 1
ATOM 1375 O O . ALA A 1 185 ? -12.325 27.630 21.785 1.00 50.59 185 ALA A O 1
ATOM 1376 N N . PRO A 1 186 ? -10.842 27.240 23.444 1.00 43.91 186 PRO A N 1
ATOM 1377 C CA . PRO A 1 186 ? -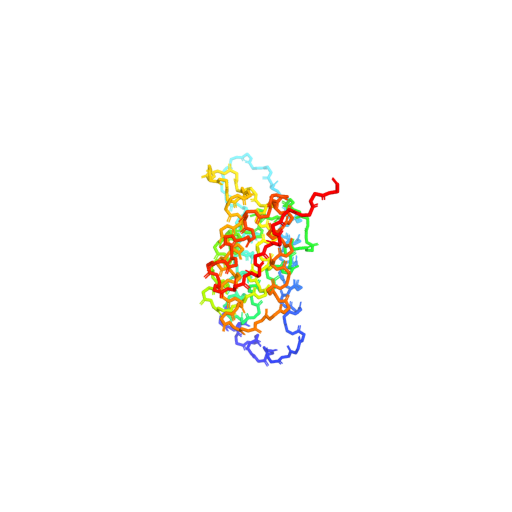11.413 28.258 24.313 1.00 43.91 186 PRO A CA 1
ATOM 1378 C C . PRO A 1 186 ? -11.289 29.629 23.626 1.00 43.91 186 PRO A C 1
ATOM 1380 O O . PRO A 1 186 ? -10.229 29.932 23.068 1.00 43.91 186 PRO A O 1
ATOM 1383 N N . PRO A 1 187 ? -12.353 30.452 23.613 1.00 48.31 187 PRO A N 1
ATOM 1384 C CA . PRO A 1 187 ? -12.293 31.776 23.015 1.00 48.31 187 PRO A CA 1
ATOM 1385 C C . PRO A 1 187 ? -11.279 32.637 23.779 1.00 48.31 187 PRO A C 1
ATOM 1387 O O . PRO A 1 187 ? -11.411 32.820 24.983 1.00 48.31 187 PRO A O 1
ATOM 1390 N N . GLY A 1 188 ? -10.265 33.115 23.051 1.00 51.56 188 GLY A N 1
ATOM 1391 C CA . GLY A 1 188 ? -9.342 34.207 23.384 1.00 51.56 188 GLY A CA 1
ATOM 1392 C C . GLY A 1 188 ? -9.146 34.545 24.863 1.00 51.56 188 GLY A C 1
ATOM 1393 O O . GLY A 1 188 ? -9.827 35.416 25.395 1.00 51.56 188 GLY A O 1
ATOM 1394 N N . GLY A 1 189 ? -8.134 33.944 25.490 1.00 43.97 189 GLY A N 1
ATOM 1395 C CA . GLY A 1 189 ? -7.493 34.539 26.659 1.00 43.97 189 GLY A CA 1
ATOM 1396 C C . GLY A 1 189 ? -6.535 35.632 26.195 1.00 43.97 189 GLY A C 1
ATOM 1397 O O . GLY A 1 189 ? -5.378 35.340 25.900 1.00 43.97 189 GLY A O 1
ATOM 1398 N N . SER A 1 190 ? -7.028 36.863 26.069 1.00 43.56 190 SER A N 1
ATOM 1399 C CA . SER A 1 190 ? -6.166 38.040 25.950 1.00 43.56 190 SER A CA 1
ATOM 1400 C C . SER A 1 190 ? -5.461 38.264 27.290 1.00 43.56 190 SER A C 1
ATOM 1402 O O . SER A 1 190 ? -6.131 38.367 28.319 1.00 43.56 190 SER A O 1
ATOM 1404 N N . LEU A 1 191 ? -4.127 38.291 27.257 1.00 38.75 191 LEU A N 1
ATOM 1405 C CA . LEU A 1 191 ? -3.288 38.910 28.288 1.00 38.75 191 LEU A CA 1
ATOM 1406 C C . LEU A 1 191 ? -3.425 40.435 28.227 1.00 38.75 191 LEU A C 1
ATOM 1408 O O . LEU A 1 191 ? -3.600 40.953 27.098 1.00 38.75 191 LEU A O 1
#

Organism: Puccinia triticina (isolate 1-1 / race 1 (BBBD)) (NCBI:txid630390)